Protein AF-A0A1Q7VNC3-F1 (afdb_monomer)

Nearest PDB structures (foldseek):
  1j9m-assembly1_A  TM=7.664E-01  e=4.867E-09  Streptomyces sp. K15
  1es2-assembly1_A  TM=7.537E-01  e=3.204E-09  Streptomyces sp. K15
  3it9-assembly3_C  TM=7.699E-01  e=2.099E-07  Escherichia coli
  3a3j-assembly1_A  TM=7.190E-01  e=2.431E-06  Haemophilus influenzae
  5fsr-assembly1_A  TM=7.271E-01  e=1.149E-05  Escherichia coli K-12

Foldseek 3Di:
DVLLLLLLLLCVQFPDDQPGQGDKAFDAQVLQVVCVVCVVVPAQAFHDDHRDIGGPLLLNLRCAASVHPSSSQSSCCVRQVHPVSSVVDDDDPQVSLVSSCVRNNQLNSFQDQWDQTPRRGIGGHQPPCRVHLQWRDDHWAADPVWHFKDWTWGFAAQPPPRDTDIDIDIDTREHADPDGHCNNVVVSVVSVVVNVVSD

Solvent-accessible surface area (backbone atoms only — not comparable to full-atom values): 10804 Å² total; per-residue (Å²): 101,67,63,58,54,50,54,37,52,44,46,68,80,54,72,51,56,74,87,45,50,57,62,75,45,70,38,46,58,70,58,27,52,45,50,68,71,41,63,80,71,79,58,51,67,60,60,60,46,60,69,38,77,40,32,44,48,46,43,49,42,46,22,56,27,54,49,8,51,58,42,47,53,52,50,33,26,72,70,54,73,31,59,77,63,49,69,77,62,85,76,60,70,67,62,45,54,55,57,34,55,67,37,65,33,54,38,49,54,42,52,42,66,60,50,78,35,91,74,50,38,75,41,46,36,70,53,85,50,58,79,41,89,44,18,49,32,52,42,58,25,56,45,92,89,53,23,3,21,30,38,37,35,25,52,37,64,22,85,76,74,77,44,73,42,82,44,74,51,78,41,71,61,20,63,65,58,78,64,22,30,46,18,61,62,52,49,53,51,50,53,53,49,52,39,60,71,48,94

Mean predicted aligned error: 5.22 Å

Secondary structure (DSSP, 8-state):
-HHHHHHHHHHHHS---TT---SEEEPPHHHHHHHHHHTTTT-------TT-EEEHHHHHHHHHSS--HHHHHHHHHHHHSSHHHHTT----HHHHHHHHHHSHHHHHHHT-SEEEETTTEEEE---TTTTSTTEEEEEEEEETTTEEEEEEEEEEE-TTT--EEEEEEEEEEE-SSTTTTTHHHHHHHHHHHHHHHT-

Radius of gyration: 16.96 Å; Cα contacts (8 Å, |Δi|>4): 390; 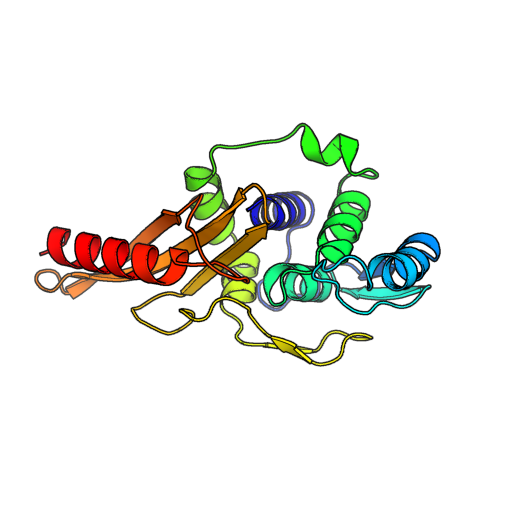chains: 1; bounding box: 32×39×50 Å

Structure (mmCIF, N/CA/C/O backbone):
data_AF-A0A1Q7VNC3-F1
#
_entry.id   AF-A0A1Q7VNC3-F1
#
loop_
_atom_site.group_PDB
_atom_site.id
_atom_site.type_symbol
_atom_site.label_atom_id
_atom_site.label_alt_id
_atom_site.label_comp_id
_atom_site.label_asym_id
_atom_site.label_entity_id
_atom_site.label_seq_id
_atom_site.pdbx_PDB_ins_code
_atom_site.Cartn_x
_atom_site.Cartn_y
_atom_site.Cartn_z
_atom_site.occupancy
_atom_site.B_iso_or_equiv
_atom_site.auth_seq_id
_atom_site.auth_comp_id
_atom_site.auth_asym_id
_atom_site.auth_atom_id
_atom_site.pdbx_PDB_model_num
ATOM 1 N N . MET A 1 1 ? -4.535 7.213 -3.687 1.00 75.12 1 MET A N 1
ATOM 2 C CA . MET A 1 1 ? -5.482 6.259 -3.068 1.00 75.12 1 MET A CA 1
ATOM 3 C C . MET A 1 1 ? -5.743 5.023 -3.920 1.00 75.12 1 MET A C 1
ATOM 5 O O . MET A 1 1 ? -5.965 3.972 -3.343 1.00 75.12 1 MET A O 1
ATOM 9 N N . ALA A 1 2 ? -5.586 5.089 -5.249 1.00 80.38 2 ALA A N 1
ATOM 10 C CA . ALA A 1 2 ? -5.740 3.944 -6.158 1.00 80.38 2 ALA A CA 1
ATOM 11 C C . ALA A 1 2 ? -5.056 2.629 -5.713 1.00 80.38 2 ALA A C 1
ATOM 13 O O . ALA A 1 2 ? -5.618 1.562 -5.900 1.00 80.38 2 ALA A O 1
ATOM 14 N N . LYS A 1 3 ? -3.888 2.677 -5.057 1.00 88.81 3 LYS A N 1
ATOM 15 C CA . LYS A 1 3 ? -3.192 1.468 -4.572 1.00 88.81 3 LYS A CA 1
ATOM 16 C C . LYS A 1 3 ? -3.939 0.693 -3.482 1.00 88.81 3 LYS A C 1
ATOM 18 O O . LYS A 1 3 ? -3.766 -0.514 -3.391 1.00 88.81 3 LYS A O 1
ATOM 23 N N . VAL A 1 4 ? -4.762 1.369 -2.677 1.00 89.12 4 VAL A N 1
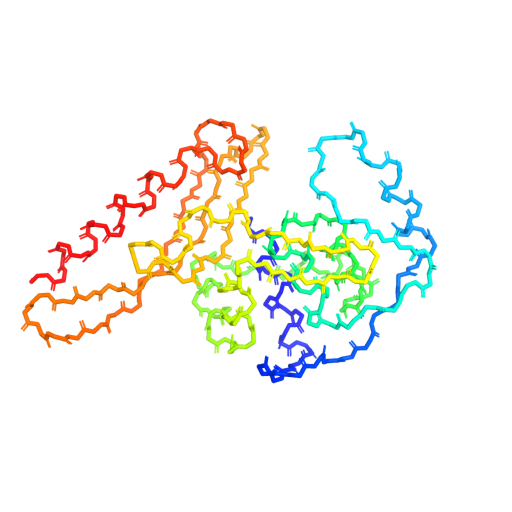ATOM 24 C CA . VAL A 1 4 ? -5.645 0.690 -1.713 1.00 89.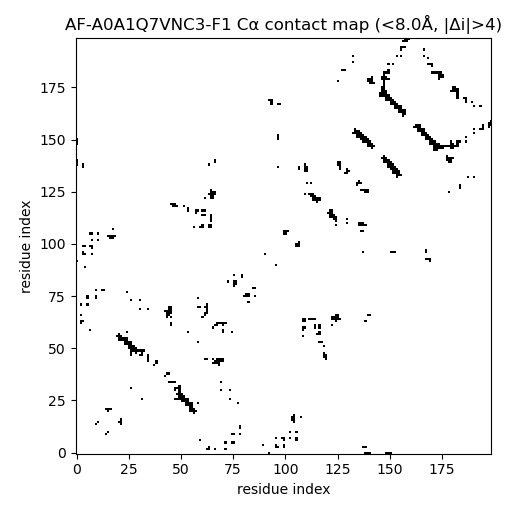12 4 VAL A CA 1
ATOM 25 C C . VAL A 1 4 ? -6.684 -0.125 -2.468 1.00 89.12 4 VAL A C 1
ATOM 27 O O . VAL A 1 4 ? -6.944 -1.262 -2.106 1.00 89.12 4 VAL A O 1
ATOM 30 N N . MET A 1 5 ? -7.213 0.424 -3.562 1.00 86.94 5 MET A N 1
ATOM 31 C CA . MET A 1 5 ? -8.149 -0.287 -4.421 1.00 86.94 5 MET A CA 1
ATOM 32 C C . MET A 1 5 ? -7.492 -1.489 -5.112 1.00 86.94 5 MET A C 1
ATOM 34 O O . MET A 1 5 ? -8.084 -2.561 -5.124 1.00 86.94 5 MET A O 1
ATOM 38 N N . VAL A 1 6 ? -6.265 -1.328 -5.629 1.00 88.75 6 VAL A N 1
ATOM 39 C CA . VAL A 1 6 ? -5.477 -2.439 -6.200 1.00 88.75 6 VAL A CA 1
ATOM 40 C C . VAL A 1 6 ? -5.315 -3.566 -5.193 1.00 88.75 6 VAL A C 1
ATOM 42 O O . VAL A 1 6 ? -5.680 -4.694 -5.491 1.00 88.75 6 VAL A O 1
ATOM 45 N N . ALA A 1 7 ? -4.837 -3.259 -3.989 1.00 91.75 7 ALA A N 1
ATOM 46 C CA . ALA A 1 7 ? -4.659 -4.268 -2.952 1.00 91.75 7 ALA A CA 1
ATOM 47 C C . ALA A 1 7 ? -5.980 -4.915 -2.516 1.00 91.75 7 ALA A C 1
ATOM 49 O O . ALA A 1 7 ? -6.020 -6.119 -2.304 1.00 91.75 7 ALA A O 1
ATOM 50 N N . TYR A 1 8 ? -7.047 -4.123 -2.381 1.00 90.50 8 TYR A N 1
ATOM 51 C CA . TYR A 1 8 ? -8.361 -4.629 -1.998 1.00 90.50 8 TYR A CA 1
ATOM 52 C C . TYR A 1 8 ? -8.888 -5.638 -3.016 1.00 90.50 8 TYR A C 1
ATOM 54 O O . TYR A 1 8 ? -9.256 -6.737 -2.629 1.00 90.50 8 TYR A O 1
ATOM 62 N N . GLN A 1 9 ? -8.878 -5.286 -4.303 1.00 87.75 9 GLN A N 1
ATOM 63 C CA . GLN A 1 9 ? -9.378 -6.167 -5.354 1.00 87.75 9 GLN A CA 1
ATOM 64 C C . GLN A 1 9 ? -8.522 -7.429 -5.491 1.00 87.75 9 GLN A C 1
ATOM 66 O O . GLN A 1 9 ? -9.081 -8.517 -5.519 1.00 87.75 9 GLN A O 1
ATOM 71 N N . VAL A 1 10 ? -7.191 -7.285 -5.478 1.00 90.06 10 VAL A N 1
ATOM 72 C CA . VAL A 1 10 ? -6.266 -8.429 -5.502 1.00 90.06 10 VAL A CA 1
ATOM 73 C C . VAL A 1 10 ? -6.580 -9.405 -4.371 1.00 90.06 10 VAL A C 1
ATOM 75 O O . VAL A 1 10 ? -6.697 -10.592 -4.616 1.00 90.06 10 VAL A O 1
ATOM 78 N N . LEU A 1 11 ? -6.789 -8.915 -3.148 1.00 92.75 11 LEU A N 1
ATOM 79 C CA . LEU A 1 11 ? -7.069 -9.777 -1.996 1.00 92.75 11 LEU A CA 1
ATOM 80 C C . LEU A 1 11 ? -8.505 -10.328 -1.957 1.00 92.75 11 LEU A C 1
ATOM 82 O O . LEU A 1 11 ? -8.777 -11.233 -1.169 1.00 92.75 11 LEU A O 1
ATOM 86 N N . LEU A 1 12 ? -9.425 -9.785 -2.761 1.00 88.38 12 LEU A N 1
ATOM 87 C CA . LEU A 1 12 ? -10.736 -10.399 -2.989 1.00 88.38 12 LEU A CA 1
ATOM 88 C C . LEU A 1 12 ? -10.640 -11.546 -3.997 1.00 88.38 12 LEU A C 1
ATOM 90 O O . LEU A 1 12 ? -11.215 -12.606 -3.764 1.00 88.38 12 LEU A O 1
ATOM 94 N N . ASP A 1 13 ? -9.923 -11.323 -5.096 1.00 87.81 13 ASP A N 1
ATOM 95 C CA . ASP A 1 13 ? -9.805 -12.278 -6.200 1.00 87.81 13 ASP A CA 1
ATOM 96 C C . ASP A 1 13 ? -8.791 -13.398 -5.853 1.00 87.81 13 ASP A C 1
ATOM 98 O O . ASP A 1 13 ? -8.946 -14.550 -6.266 1.00 87.81 13 ASP A O 1
ATOM 102 N N . HIS A 1 14 ? -7.800 -13.084 -5.011 1.00 91.94 14 HIS A N 1
ATOM 103 C CA . HIS A 1 14 ? -6.724 -13.959 -4.541 1.00 91.94 14 HIS A CA 1
ATOM 104 C C . HIS A 1 14 ? -6.554 -13.854 -3.009 1.00 91.94 14 HIS A C 1
ATOM 106 O O . HIS A 1 14 ? -5.638 -13.203 -2.510 1.00 91.94 14 HIS A O 1
ATOM 112 N N . PRO A 1 15 ? -7.445 -14.463 -2.207 1.00 93.25 15 PRO A N 1
ATOM 113 C CA . PRO A 1 15 ? -7.358 -14.361 -0.756 1.00 93.25 15 PRO A CA 1
ATOM 114 C C . PRO A 1 15 ? -6.138 -15.113 -0.212 1.00 93.25 15 PRO A C 1
ATOM 116 O O . PRO A 1 15 ? -5.927 -16.287 -0.516 1.00 93.25 15 PRO A O 1
ATOM 119 N N . ILE A 1 16 ? -5.377 -14.447 0.659 1.00 95.56 16 ILE A N 1
ATOM 120 C CA . ILE A 1 16 ? -4.245 -15.037 1.386 1.00 95.56 16 ILE A CA 1
ATOM 121 C C . ILE A 1 16 ? -4.366 -14.762 2.885 1.00 95.56 16 ILE A C 1
ATOM 123 O O . ILE A 1 16 ? -4.820 -13.691 3.300 1.00 95.56 16 ILE A O 1
ATOM 127 N N . GLY A 1 17 ? -3.939 -15.714 3.711 1.00 93.44 17 GLY A N 1
ATOM 128 C CA . GLY A 1 17 ? -3.869 -15.584 5.164 1.00 93.44 17 GLY A CA 1
ATOM 129 C C . GLY A 1 17 ? -2.775 -14.620 5.639 1.00 93.44 17 GLY A C 1
ATOM 130 O O . GLY A 1 17 ? -1.825 -14.306 4.925 1.00 93.44 17 GLY A O 1
ATOM 131 N N . VAL A 1 18 ? -2.872 -14.167 6.896 1.00 90.56 18 VAL A N 1
ATOM 132 C CA . VAL A 1 18 ? -1.999 -13.114 7.462 1.00 90.56 18 VAL A CA 1
ATOM 133 C C . VAL A 1 18 ? -0.509 -13.443 7.340 1.00 90.56 18 VAL A C 1
ATOM 135 O O . VAL A 1 18 ? 0.289 -12.541 7.093 1.00 90.56 18 VAL A O 1
ATOM 138 N N . ASN A 1 19 ? -0.134 -14.712 7.492 1.00 90.19 19 ASN A N 1
ATOM 139 C CA . ASN A 1 19 ? 1.257 -15.172 7.427 1.00 90.19 19 ASN A CA 1
ATOM 140 C C . ASN A 1 19 ? 1.571 -15.940 6.137 1.00 90.19 19 ASN A C 1
ATOM 142 O O . ASN A 1 19 ? 2.665 -16.482 5.991 1.00 90.19 19 ASN A O 1
ATOM 146 N N . GLU A 1 20 ? 0.623 -16.003 5.205 1.00 95.31 20 GLU A N 1
ATOM 147 C CA . GLU A 1 20 ? 0.813 -16.706 3.947 1.00 95.31 20 GLU A CA 1
ATOM 148 C C . GLU A 1 20 ? 1.545 -15.813 2.951 1.00 95.31 20 GLU A C 1
ATOM 150 O O . GLU A 1 20 ? 1.352 -14.597 2.894 1.00 95.31 20 GLU A O 1
ATOM 155 N N . SER A 1 21 ? 2.415 -16.429 2.153 1.00 94.81 21 SER A N 1
ATOM 156 C CA . SER A 1 21 ? 3.103 -15.714 1.076 1.00 94.81 21 SER A CA 1
ATOM 157 C C . SER A 1 21 ? 2.184 -15.453 -0.118 1.00 94.81 21 SER A C 1
ATOM 159 O O . SER A 1 21 ? 2.385 -14.466 -0.826 1.00 94.81 21 SER A O 1
ATOM 161 N N . GLY A 1 22 ? 1.195 -16.325 -0.325 1.00 95.44 22 GLY A N 1
ATOM 162 C CA . GLY A 1 22 ? 0.349 -16.322 -1.510 1.00 95.44 22 GLY A CA 1
ATOM 163 C C . GLY A 1 22 ? 1.034 -16.888 -2.758 1.00 95.44 22 GLY A C 1
ATOM 164 O O . GLY A 1 22 ? 2.184 -17.344 -2.698 1.00 95.44 22 GLY A O 1
ATOM 165 N N . PRO A 1 23 ? 0.335 -16.850 -3.904 1.00 95.56 23 PRO A N 1
ATOM 166 C CA . PRO A 1 23 ? 0.874 -17.208 -5.205 1.00 95.56 23 PRO A CA 1
ATOM 167 C C . PRO A 1 23 ? 2.133 -16.415 -5.561 1.00 95.56 23 PRO A C 1
ATOM 169 O O . PRO A 1 23 ? 2.396 -15.321 -5.060 1.00 95.56 23 PRO A O 1
ATOM 172 N N . THR A 1 24 ? 2.924 -16.973 -6.475 1.00 96.06 24 THR A N 1
ATOM 173 C CA . THR A 1 24 ? 4.098 -16.283 -7.012 1.00 96.06 24 THR A CA 1
ATOM 174 C C . THR A 1 24 ? 3.749 -15.525 -8.284 1.00 96.06 24 THR A C 1
ATOM 176 O O . THR A 1 24 ? 3.215 -16.093 -9.234 1.00 96.06 24 THR A O 1
ATOM 179 N N . ILE A 1 25 ? 4.145 -14.263 -8.322 1.00 96.44 25 ILE A N 1
ATOM 180 C CA . ILE A 1 25 ? 4.040 -13.361 -9.458 1.00 96.44 25 ILE A CA 1
ATOM 181 C C . ILE A 1 25 ? 5.400 -13.321 -10.156 1.00 96.44 25 ILE A C 1
ATOM 183 O O . ILE A 1 25 ? 6.439 -13.142 -9.519 1.00 96.44 25 ILE A O 1
ATOM 187 N N . THR A 1 26 ? 5.403 -13.489 -11.477 1.00 96.81 26 THR A N 1
ATOM 188 C CA . THR A 1 26 ? 6.606 -13.328 -12.303 1.00 96.81 26 THR A CA 1
ATOM 189 C C . THR A 1 26 ? 6.630 -11.941 -12.931 1.00 96.81 26 THR A C 1
ATOM 191 O O . THR A 1 26 ? 5.687 -11.556 -13.629 1.00 96.81 26 THR A O 1
ATOM 194 N N . VAL A 1 27 ? 7.720 -11.208 -12.695 1.00 96.19 27 VAL A N 1
ATOM 195 C CA . VAL A 1 27 ? 7.993 -9.915 -13.329 1.00 96.19 27 VAL A CA 1
ATOM 196 C C . VAL A 1 27 ? 8.393 -10.147 -14.781 1.00 96.19 27 VAL A C 1
ATOM 198 O O . VAL A 1 27 ? 9.333 -10.884 -15.085 1.00 96.19 27 VAL A O 1
ATOM 201 N N . LEU A 1 28 ? 7.676 -9.505 -15.696 1.00 95.38 28 LEU A N 1
ATOM 202 C CA . LEU A 1 28 ? 7.908 -9.648 -17.127 1.00 95.38 28 LEU A CA 1
ATOM 203 C C . LEU A 1 28 ? 9.064 -8.750 -17.597 1.00 95.38 28 LEU A C 1
ATOM 205 O O . LEU A 1 28 ? 9.265 -7.669 -17.036 1.00 95.38 28 LEU A O 1
ATOM 209 N N . PRO A 1 29 ? 9.766 -9.108 -18.691 1.00 94.94 29 PRO A N 1
ATOM 210 C CA . PRO A 1 29 ? 10.861 -8.296 -19.228 1.00 94.94 29 PRO A CA 1
ATOM 211 C C . PRO A 1 29 ? 10.478 -6.830 -19.467 1.00 94.94 29 PRO A C 1
ATOM 213 O O . PRO A 1 29 ? 11.218 -5.919 -19.104 1.00 94.94 29 PRO A O 1
ATOM 216 N N . ARG A 1 30 ? 9.269 -6.588 -19.996 1.00 92.81 30 ARG A N 1
ATOM 217 C CA . ARG A 1 30 ? 8.740 -5.232 -20.224 1.00 92.81 30 ARG A CA 1
ATOM 218 C C . ARG A 1 30 ? 8.542 -4.426 -18.936 1.00 92.81 30 ARG A C 1
ATOM 220 O O . ARG A 1 30 ? 8.658 -3.208 -18.957 1.00 92.81 30 ARG A O 1
ATOM 227 N N . GLU A 1 31 ? 8.237 -5.088 -17.822 1.00 93.62 31 GLU A N 1
ATOM 228 C CA . GLU A 1 31 ? 8.004 -4.443 -16.524 1.00 93.62 31 GLU A CA 1
ATOM 229 C C . GLU A 1 31 ? 9.335 -4.054 -15.873 1.00 93.62 31 GLU A C 1
ATOM 231 O O . GLU A 1 31 ? 9.463 -2.952 -15.340 1.00 93.62 31 GLU A O 1
ATOM 236 N N . ALA A 1 32 ? 10.346 -4.917 -16.002 1.00 93.50 32 ALA A N 1
ATOM 237 C CA . ALA A 1 32 ? 11.712 -4.619 -15.586 1.00 93.50 32 ALA A CA 1
ATOM 238 C C . ALA A 1 32 ? 12.349 -3.508 -16.438 1.00 93.50 32 ALA A C 1
ATOM 240 O O . ALA A 1 32 ? 12.950 -2.584 -15.896 1.00 93.50 32 ALA A O 1
ATOM 241 N N . ALA A 1 33 ? 12.162 -3.530 -17.761 1.00 91.62 33 ALA A N 1
ATOM 242 C CA . ALA A 1 33 ? 12.644 -2.464 -18.641 1.00 91.62 33 ALA A CA 1
ATOM 243 C C . ALA A 1 33 ? 11.988 -1.108 -18.317 1.00 91.62 33 ALA A C 1
ATOM 245 O O . ALA A 1 33 ? 12.670 -0.084 -18.252 1.00 91.62 33 ALA A O 1
ATOM 246 N N . ALA A 1 34 ? 10.677 -1.107 -18.043 1.00 90.38 34 ALA A N 1
ATOM 247 C CA . ALA A 1 34 ? 9.937 0.098 -17.677 1.00 90.38 34 ALA A CA 1
ATOM 248 C C . ALA A 1 34 ? 10.465 0.751 -16.389 1.00 90.38 34 ALA A C 1
ATOM 250 O O . ALA A 1 34 ? 10.521 1.975 -16.317 1.00 90.38 34 ALA A O 1
ATOM 251 N N . TYR A 1 35 ? 10.912 -0.032 -15.398 1.00 90.38 35 TYR A N 1
ATOM 252 C CA . TYR A 1 35 ? 11.537 0.515 -14.188 1.00 90.38 35 TYR A CA 1
ATOM 253 C C . TYR A 1 35 ? 12.726 1.432 -14.520 1.00 90.38 35 TYR A C 1
ATOM 255 O O . TYR A 1 35 ? 12.795 2.559 -14.026 1.00 90.38 35 TYR A O 1
ATOM 263 N N . TYR A 1 36 ? 13.634 0.985 -15.391 1.00 83.69 36 TYR A N 1
ATOM 264 C CA . TYR A 1 36 ? 14.806 1.776 -15.773 1.00 83.69 36 TYR A CA 1
ATOM 265 C C . TYR A 1 36 ? 14.442 3.007 -16.604 1.00 83.69 36 TYR A C 1
ATOM 267 O O . TYR A 1 36 ? 15.033 4.065 -16.398 1.00 83.69 36 TYR A O 1
ATOM 275 N N . ALA A 1 37 ? 13.456 2.890 -17.495 1.00 84.25 37 ALA A N 1
ATOM 276 C CA . ALA A 1 37 ? 12.977 4.015 -18.294 1.00 84.25 37 ALA A CA 1
ATOM 277 C C . ALA A 1 37 ? 12.294 5.091 -17.429 1.00 84.25 37 ALA A C 1
ATOM 279 O O . ALA A 1 37 ? 12.463 6.287 -17.651 1.00 84.25 37 ALA A O 1
ATOM 280 N N . GLU A 1 38 ? 11.542 4.675 -16.409 1.00 86.69 38 GLU A N 1
ATOM 281 C CA . GLU A 1 38 ? 10.721 5.571 -15.597 1.00 86.69 38 GLU A CA 1
ATOM 282 C C . GLU A 1 38 ? 11.456 6.151 -14.381 1.00 86.69 38 GLU A C 1
ATOM 284 O O . GLU A 1 38 ? 10.979 7.133 -13.813 1.00 86.69 38 GLU A O 1
ATOM 289 N N . ARG A 1 39 ? 12.608 5.611 -13.957 1.00 81.56 39 ARG A N 1
ATOM 290 C CA . ARG A 1 39 ? 13.284 6.053 -12.713 1.00 81.56 39 ARG A CA 1
ATOM 291 C C . ARG A 1 39 ? 13.662 7.536 -12.688 1.00 81.56 39 ARG A C 1
ATOM 293 O O . ARG A 1 39 ? 13.825 8.108 -11.616 1.00 81.56 39 ARG A O 1
ATOM 300 N N . HIS A 1 40 ? 13.775 8.162 -13.856 1.00 77.44 40 HIS A N 1
ATOM 301 C CA . HIS A 1 40 ? 14.089 9.584 -14.000 1.00 77.44 40 HIS A CA 1
ATOM 302 C C . HIS A 1 40 ? 12.843 10.491 -13.982 1.00 77.44 40 HIS A C 1
ATOM 304 O O . HIS A 1 40 ? 12.972 11.708 -13.933 1.00 77.44 40 HIS A O 1
ATOM 310 N N . SER A 1 41 ? 11.633 9.919 -13.973 1.00 74.50 41 SER A N 1
ATOM 311 C CA . SER A 1 41 ? 10.359 10.651 -14.090 1.00 74.50 41 SER A CA 1
ATOM 312 C C . SER A 1 41 ? 9.799 11.195 -12.764 1.00 74.50 41 SER A C 1
ATOM 314 O O . SER A 1 41 ? 8.659 11.656 -12.715 1.00 74.50 41 SER A O 1
ATOM 316 N N . GLY A 1 42 ? 10.556 11.110 -11.663 1.00 71.12 42 GLY A N 1
ATOM 317 C CA . GLY A 1 42 ? 10.105 11.546 -10.333 1.00 71.12 42 GLY A CA 1
ATOM 318 C C . GLY A 1 42 ? 9.014 10.664 -9.707 1.00 71.12 42 GLY A C 1
ATOM 319 O O . GLY A 1 42 ? 8.460 11.006 -8.661 1.00 71.12 42 GLY A O 1
ATOM 320 N N . GLN A 1 43 ? 8.692 9.524 -10.324 1.00 78.62 43 GLN A N 1
ATOM 321 C CA . GLN A 1 43 ? 7.763 8.544 -9.773 1.00 78.62 43 GLN A CA 1
ATOM 322 C C . GLN A 1 43 ? 8.398 7.709 -8.661 1.00 78.62 43 GLN A C 1
ATOM 324 O O . GLN A 1 43 ? 9.588 7.405 -8.679 1.00 78.62 43 GLN A O 1
ATOM 329 N N . THR A 1 44 ? 7.574 7.256 -7.713 1.00 85.81 44 THR A N 1
ATOM 330 C CA . THR A 1 44 ? 8.016 6.270 -6.727 1.00 85.81 44 THR A CA 1
ATOM 331 C C . THR A 1 44 ? 7.943 4.870 -7.323 1.00 85.81 44 THR A C 1
ATOM 333 O O . THR A 1 44 ? 6.854 4.369 -7.614 1.00 85.81 44 THR A O 1
ATOM 336 N N . LEU A 1 45 ? 9.100 4.240 -7.506 1.00 90.62 45 LEU A N 1
ATOM 337 C CA . LEU A 1 45 ? 9.255 2.919 -8.111 1.00 90.62 45 LEU A CA 1
ATOM 338 C C . LEU A 1 45 ? 10.025 1.991 -7.170 1.00 90.62 45 LEU A C 1
ATOM 340 O O . LEU A 1 45 ? 10.868 2.441 -6.398 1.00 90.62 45 LEU A O 1
ATOM 344 N N . VAL A 1 46 ? 9.755 0.693 -7.269 1.00 93.69 46 VAL A N 1
ATOM 345 C CA . VAL A 1 46 ? 10.487 -0.365 -6.560 1.00 93.69 46 VAL A CA 1
ATOM 346 C C . VAL A 1 46 ? 11.357 -1.113 -7.562 1.00 93.69 46 VAL A C 1
ATOM 348 O O . VAL A 1 46 ? 10.864 -1.468 -8.630 1.00 93.69 46 VAL A O 1
ATOM 351 N N . ALA A 1 47 ? 12.637 -1.333 -7.254 1.00 93.56 47 ALA A N 1
ATOM 352 C CA . ALA A 1 47 ? 13.529 -2.061 -8.155 1.00 93.56 47 ALA A CA 1
ATOM 353 C C . ALA A 1 47 ? 13.033 -3.496 -8.371 1.00 93.56 47 ALA A C 1
ATOM 355 O O . ALA A 1 47 ? 12.678 -4.179 -7.413 1.00 93.56 47 ALA A O 1
ATOM 356 N N . VAL A 1 48 ? 13.004 -3.925 -9.631 1.00 94.75 48 VAL A N 1
ATOM 357 C CA . VAL A 1 48 ? 12.582 -5.267 -10.041 1.00 94.75 48 VAL A CA 1
ATOM 358 C C . VAL A 1 48 ? 13.463 -5.773 -11.179 1.00 94.75 48 VAL A C 1
ATOM 360 O O . VAL A 1 48 ? 14.011 -4.967 -11.936 1.00 94.75 48 VAL A O 1
ATOM 363 N N . ALA A 1 49 ? 13.580 -7.091 -11.325 1.00 94.75 49 ALA A N 1
ATOM 364 C CA . ALA A 1 49 ? 14.349 -7.724 -12.399 1.00 94.75 49 ALA A CA 1
ATOM 365 C C . ALA A 1 49 ? 13.468 -8.583 -13.317 1.00 94.75 49 ALA A C 1
ATOM 367 O O . ALA A 1 49 ? 12.437 -9.116 -12.914 1.00 94.75 49 ALA A O 1
ATOM 368 N N . SER A 1 50 ? 13.877 -8.741 -14.578 1.00 96.00 50 SER A N 1
ATOM 369 C CA . SER A 1 50 ? 13.176 -9.625 -15.517 1.00 96.00 50 SER A CA 1
ATOM 370 C C . SER A 1 50 ? 13.233 -11.072 -15.027 1.00 96.00 50 SER A C 1
ATOM 372 O O . SER A 1 50 ? 14.310 -11.565 -14.703 1.00 96.00 50 SER A O 1
ATOM 374 N N . GLY A 1 51 ? 12.089 -11.757 -14.993 1.00 95.19 51 GLY A N 1
ATOM 375 C CA . GLY A 1 51 ? 11.992 -13.125 -14.480 1.00 95.19 51 GLY A CA 1
ATOM 376 C C . GLY A 1 51 ? 12.013 -13.222 -12.952 1.00 95.19 51 GLY A C 1
ATOM 377 O O . GLY A 1 51 ? 11.924 -14.330 -12.422 1.00 95.19 51 GLY A O 1
ATOM 378 N N . GLU A 1 52 ? 12.087 -12.094 -12.234 1.00 95.75 52 GLU A N 1
ATOM 379 C CA . GLU A 1 52 ? 11.975 -12.079 -10.777 1.00 95.75 52 GLU A CA 1
ATOM 380 C C . GLU A 1 52 ? 10.664 -12.737 -10.342 1.00 95.75 52 GLU A C 1
ATOM 382 O O . GLU A 1 52 ? 9.586 -12.467 -10.881 1.00 95.75 52 GLU A O 1
ATOM 387 N N . ARG A 1 53 ? 10.776 -13.611 -9.343 1.00 96.75 53 ARG A N 1
ATOM 388 C CA . ARG A 1 53 ? 9.658 -14.283 -8.693 1.00 96.75 53 ARG A CA 1
ATOM 389 C C . ARG A 1 53 ? 9.395 -13.599 -7.360 1.00 96.75 53 ARG A C 1
ATOM 391 O O . ARG A 1 53 ? 10.200 -13.711 -6.439 1.00 96.75 53 ARG A O 1
ATOM 398 N N . ILE A 1 54 ? 8.269 -12.904 -7.261 1.00 96.44 54 ILE A N 1
ATOM 399 C CA . ILE A 1 54 ? 7.838 -12.198 -6.055 1.00 96.44 54 ILE A CA 1
ATOM 400 C C . ILE A 1 54 ? 6.532 -12.815 -5.557 1.00 96.44 54 ILE A C 1
ATOM 402 O O . ILE A 1 54 ? 5.630 -13.063 -6.349 1.00 96.44 54 ILE A O 1
ATOM 406 N N . SER A 1 55 ? 6.417 -13.117 -4.265 1.00 97.62 55 SER A N 1
ATOM 407 C CA . SER A 1 55 ? 5.138 -13.597 -3.729 1.00 97.62 55 SER A CA 1
ATOM 408 C C . SER A 1 55 ? 4.102 -12.474 -3.696 1.00 97.62 55 SER A C 1
ATOM 410 O O . SER A 1 55 ? 4.465 -11.297 -3.614 1.00 97.62 55 SER A O 1
ATOM 412 N N . GLU A 1 56 ? 2.817 -12.820 -3.736 1.00 96.88 56 GLU A N 1
ATOM 413 C CA . GLU A 1 56 ? 1.717 -11.854 -3.668 1.00 96.88 56 GLU A CA 1
ATOM 414 C C . GLU A 1 56 ? 1.863 -10.917 -2.463 1.00 96.88 56 GLU A C 1
ATOM 416 O O . GLU A 1 56 ? 1.845 -9.694 -2.617 1.00 96.88 56 GLU A O 1
ATOM 421 N N . ARG A 1 57 ? 2.145 -11.468 -1.275 1.00 97.19 57 ARG A N 1
ATOM 422 C CA . ARG A 1 57 ? 2.411 -10.671 -0.071 1.00 97.19 57 ARG A CA 1
ATOM 423 C C . ARG A 1 57 ? 3.552 -9.672 -0.275 1.00 97.19 57 ARG A C 1
ATOM 425 O O . ARG A 1 57 ? 3.426 -8.507 0.096 1.00 97.19 57 ARG A O 1
ATOM 432 N N . LYS A 1 58 ? 4.661 -10.096 -0.887 1.00 97.62 58 LYS A N 1
ATOM 433 C CA . LYS A 1 58 ? 5.829 -9.232 -1.129 1.00 97.62 58 LYS A CA 1
ATOM 434 C C . LYS A 1 58 ? 5.533 -8.155 -2.169 1.00 97.62 58 LYS A C 1
ATOM 436 O O . LYS A 1 58 ? 6.031 -7.038 -2.045 1.00 97.62 58 LYS A O 1
ATOM 441 N N . ALA A 1 59 ? 4.697 -8.457 -3.158 1.00 96.69 59 ALA A N 1
ATOM 442 C CA . ALA A 1 59 ? 4.210 -7.481 -4.122 1.00 96.69 59 ALA A CA 1
ATOM 443 C C . ALA A 1 59 ? 3.278 -6.449 -3.461 1.00 96.69 59 ALA A C 1
ATOM 445 O O . ALA A 1 59 ? 3.414 -5.248 -3.701 1.00 96.69 59 ALA A O 1
ATOM 446 N N . LEU A 1 60 ? 2.386 -6.879 -2.562 1.00 96.81 60 LEU A N 1
ATOM 447 C CA . LEU A 1 60 ? 1.555 -5.976 -1.760 1.00 96.81 60 LEU A CA 1
ATOM 448 C C . LEU A 1 60 ? 2.414 -5.068 -0.870 1.00 96.81 60 LEU A C 1
ATOM 450 O O . LEU A 1 60 ? 2.199 -3.856 -0.857 1.00 96.81 60 LEU A O 1
ATOM 454 N N . GLU A 1 61 ? 3.429 -5.612 -0.196 1.00 97.75 61 GLU A N 1
ATOM 455 C CA . GLU A 1 61 ? 4.383 -4.842 0.614 1.00 97.75 61 GLU A CA 1
ATOM 456 C C . GLU A 1 61 ? 5.152 -3.817 -0.240 1.00 97.75 61 GLU A C 1
ATOM 458 O O . GLU A 1 61 ? 5.173 -2.627 0.081 1.00 97.75 61 GLU A O 1
ATOM 463 N N . ALA A 1 62 ? 5.704 -4.246 -1.380 1.00 96.12 62 ALA A N 1
ATOM 464 C CA . ALA A 1 62 ? 6.389 -3.387 -2.347 1.00 96.12 62 ALA A CA 1
ATOM 465 C C . ALA A 1 62 ? 5.478 -2.279 -2.914 1.00 96.12 62 ALA A C 1
ATOM 467 O O . ALA A 1 62 ? 5.935 -1.179 -3.230 1.00 96.12 62 ALA A O 1
ATOM 468 N N . MET A 1 63 ? 4.171 -2.515 -3.022 1.00 97.06 63 MET A N 1
ATOM 469 C CA . MET A 1 63 ? 3.221 -1.491 -3.450 1.00 97.06 63 MET A CA 1
ATOM 470 C C . MET A 1 63 ? 2.830 -0.538 -2.312 1.00 97.06 63 MET A C 1
ATOM 472 O O . MET A 1 63 ? 2.737 0.675 -2.526 1.00 97.06 63 MET A O 1
ATOM 476 N N . LEU A 1 64 ? 2.535 -1.064 -1.123 1.00 96.50 64 LEU A N 1
ATOM 477 C CA . LEU A 1 64 ? 1.847 -0.327 -0.063 1.00 96.50 64 LEU A CA 1
ATOM 478 C C . LEU A 1 64 ? 2.805 0.430 0.860 1.00 96.50 64 LEU A C 1
ATOM 480 O O . LEU A 1 64 ? 2.478 1.558 1.235 1.00 96.50 64 LEU A O 1
ATOM 484 N N . LEU A 1 65 ? 3.987 -0.117 1.158 1.00 95.31 65 LEU A N 1
ATOM 485 C CA . LEU A 1 65 ? 4.956 0.522 2.053 1.00 95.31 65 LEU A CA 1
ATOM 486 C C . LEU A 1 65 ? 5.659 1.697 1.350 1.00 95.31 65 LEU A C 1
ATOM 488 O O . LEU A 1 65 ? 5.368 2.850 1.698 1.00 95.31 65 LEU A O 1
ATOM 492 N N . PRO A 1 66 ? 6.494 1.467 0.313 1.00 93.44 66 PRO A N 1
ATOM 493 C CA . PRO A 1 66 ? 7.194 2.548 -0.365 1.00 93.44 66 PRO A CA 1
ATOM 494 C C . PRO A 1 66 ? 6.311 3.250 -1.399 1.00 93.44 66 PRO A C 1
ATOM 496 O O . PRO A 1 66 ? 6.759 4.172 -2.057 1.00 93.44 66 PRO A O 1
ATOM 499 N N . SER A 1 67 ? 5.046 2.852 -1.585 1.00 92.38 67 SER A N 1
ATOM 500 C CA . SER A 1 67 ? 4.155 3.448 -2.589 1.00 92.38 67 SER A CA 1
ATOM 501 C C . SER A 1 67 ? 4.543 3.180 -4.056 1.00 92.38 67 SER A C 1
ATOM 503 O O . SER A 1 67 ? 4.247 4.017 -4.916 1.00 92.38 67 SER A O 1
ATOM 505 N N . GLY A 1 68 ? 5.138 2.021 -4.367 1.00 92.50 68 GLY A N 1
ATOM 506 C CA . GLY A 1 68 ? 5.634 1.670 -5.706 1.00 92.50 68 GLY A CA 1
ATOM 507 C C . GLY A 1 68 ? 4.563 1.675 -6.807 1.00 92.50 68 GLY A C 1
ATOM 508 O O . GLY A 1 68 ? 3.632 0.868 -6.793 1.00 92.50 68 GLY A O 1
ATOM 509 N N . ASN A 1 69 ? 4.676 2.585 -7.780 1.00 91.44 69 ASN A N 1
ATOM 510 C CA . ASN A 1 69 ? 3.765 2.696 -8.929 1.00 91.44 69 ASN A CA 1
ATOM 511 C C . ASN A 1 69 ? 3.867 1.494 -9.868 1.00 91.44 69 ASN A C 1
ATOM 513 O O . ASN A 1 69 ? 2.842 0.967 -10.298 1.00 91.44 69 ASN A O 1
ATOM 517 N N . ASN A 1 70 ? 5.087 1.058 -10.179 1.00 93.38 70 ASN A N 1
ATOM 518 C CA . ASN A 1 70 ? 5.313 -0.109 -11.025 1.00 93.38 70 ASN A CA 1
ATOM 519 C C . ASN A 1 70 ? 4.699 -1.371 -10.416 1.00 93.38 70 ASN A C 1
ATOM 521 O O . ASN A 1 70 ? 4.049 -2.123 -11.134 1.00 93.38 70 ASN A O 1
ATOM 525 N N . MET A 1 71 ? 4.794 -1.554 -9.097 1.00 95.62 71 MET A N 1
ATOM 526 C CA . MET A 1 71 ? 4.198 -2.721 -8.448 1.00 95.62 71 MET A CA 1
ATOM 527 C C . MET A 1 71 ? 2.667 -2.726 -8.518 1.00 95.62 71 MET A C 1
ATOM 529 O O . MET A 1 71 ? 2.066 -3.771 -8.735 1.00 95.62 71 MET A O 1
ATOM 533 N N . ALA A 1 72 ? 2.025 -1.556 -8.447 1.00 91.38 72 ALA A N 1
ATOM 534 C CA . ALA A 1 72 ? 0.582 -1.458 -8.669 1.00 91.38 72 ALA A CA 1
ATOM 535 C C . ALA A 1 72 ? 0.175 -1.893 -10.088 1.00 91.38 72 ALA A C 1
ATOM 537 O O . ALA A 1 72 ? -0.859 -2.532 -10.261 1.00 91.38 72 ALA A O 1
ATOM 538 N N . ARG A 1 73 ? 0.997 -1.578 -11.099 1.00 91.38 73 ARG A N 1
ATOM 539 C CA . ARG A 1 73 ? 0.769 -2.015 -12.485 1.00 91.38 73 ARG A CA 1
ATOM 540 C C . ARG A 1 73 ? 0.986 -3.520 -12.651 1.00 91.38 73 ARG A C 1
ATOM 542 O O . ARG A 1 73 ? 0.176 -4.163 -13.312 1.00 91.38 73 ARG A O 1
ATOM 549 N N . ILE A 1 74 ? 2.037 -4.067 -12.033 1.00 93.19 74 ILE A N 1
ATOM 550 C CA . ILE A 1 74 ? 2.342 -5.506 -12.040 1.00 93.19 74 ILE A CA 1
ATOM 551 C C . ILE A 1 74 ? 1.188 -6.293 -11.403 1.00 93.19 74 ILE A C 1
ATOM 553 O O . ILE A 1 74 ? 0.677 -7.220 -12.027 1.00 93.19 74 ILE A O 1
ATOM 557 N N . LEU A 1 75 ? 0.727 -5.881 -10.216 1.00 92.31 75 LEU A N 1
ATOM 558 C CA . LEU A 1 75 ? -0.398 -6.506 -9.514 1.00 92.31 75 LEU A CA 1
ATOM 559 C C . LEU A 1 75 ? -1.699 -6.429 -10.319 1.00 92.31 75 LEU A C 1
ATOM 561 O O . LEU A 1 75 ? -2.332 -7.452 -10.538 1.00 92.31 75 LEU A O 1
ATOM 565 N N . ALA A 1 76 ? -2.065 -5.248 -10.830 1.00 88.25 76 ALA A N 1
ATOM 566 C CA . ALA A 1 76 ? -3.294 -5.087 -11.610 1.00 88.25 76 ALA A CA 1
ATOM 567 C C . ALA A 1 76 ? -3.300 -5.927 -12.901 1.00 88.25 76 ALA A C 1
ATOM 569 O O . ALA A 1 76 ? -4.344 -6.432 -13.308 1.00 88.25 76 ALA A O 1
ATOM 570 N N . ARG A 1 77 ? -2.141 -6.089 -13.559 1.00 92.38 77 ARG A N 1
ATOM 571 C CA . ARG A 1 77 ? -2.002 -6.995 -14.708 1.00 92.38 77 ARG A CA 1
ATOM 572 C C . ARG A 1 77 ? -2.107 -8.455 -14.279 1.00 92.38 77 ARG A C 1
ATOM 574 O O . ARG A 1 77 ? -2.732 -9.232 -14.990 1.00 92.38 77 ARG A O 1
ATOM 581 N N . TRP A 1 78 ? -1.420 -8.838 -13.207 1.00 92.44 78 TRP A N 1
ATOM 582 C CA . TRP A 1 78 ? -1.416 -10.218 -12.730 1.00 92.44 78 TRP A CA 1
ATOM 583 C C . TRP A 1 78 ? -2.829 -10.689 -12.354 1.00 92.44 78 TRP A C 1
ATOM 585 O O . TRP A 1 78 ? -3.216 -11.765 -12.787 1.00 92.44 78 TRP A O 1
ATOM 595 N N . ASP A 1 79 ? -3.592 -9.833 -11.675 1.00 89.50 79 ASP A N 1
ATOM 596 C CA . ASP A 1 79 ? -4.987 -10.048 -11.268 1.00 89.50 79 ASP A CA 1
ATOM 597 C C . ASP A 1 79 ? -5.967 -10.067 -12.457 1.00 89.50 79 ASP A C 1
ATOM 599 O O . ASP A 1 79 ? -6.646 -11.052 -12.725 1.00 89.50 79 ASP A O 1
ATOM 603 N N . ALA A 1 80 ? -6.020 -8.975 -13.229 1.00 83.00 80 ALA A N 1
ATOM 604 C CA . ALA A 1 80 ? -7.103 -8.732 -14.188 1.00 83.00 80 ALA A CA 1
ATOM 605 C C . ALA A 1 80 ? -6.702 -8.921 -15.662 1.00 83.00 80 ALA A C 1
ATOM 607 O O . ALA A 1 80 ? -7.443 -8.528 -16.571 1.00 83.00 80 ALA A O 1
ATOM 608 N N . GLY A 1 81 ? -5.485 -9.401 -15.930 1.00 79.88 81 GLY A N 1
ATOM 609 C CA . GLY A 1 81 ? -4.889 -9.520 -17.267 1.00 79.88 81 GLY A CA 1
ATOM 610 C C . GLY A 1 81 ? -4.479 -8.185 -17.916 1.00 79.88 81 GLY A C 1
ATOM 611 O O . GLY A 1 81 ? -3.523 -8.146 -18.693 1.00 79.88 81 GLY A O 1
ATOM 612 N N . SER A 1 82 ? -5.145 -7.067 -17.588 1.00 73.56 82 SER A N 1
ATOM 613 C CA . SER A 1 82 ? -4.814 -5.714 -18.066 1.00 73.56 82 SER A CA 1
ATOM 614 C C . SER A 1 82 ? -5.223 -4.605 -17.087 1.00 73.56 82 SER A C 1
ATOM 616 O O . SER A 1 82 ? -6.222 -4.709 -16.376 1.00 73.56 82 SER A O 1
ATOM 618 N N . ILE A 1 83 ? -4.501 -3.477 -17.122 1.00 71.19 83 ILE A N 1
ATOM 619 C CA . ILE A 1 83 ? -4.809 -2.287 -16.305 1.00 71.19 83 ILE A CA 1
ATOM 620 C C . ILE A 1 83 ? -6.193 -1.716 -16.662 1.00 71.19 83 ILE A C 1
ATOM 622 O O . ILE A 1 83 ? -6.952 -1.328 -15.779 1.00 71.19 83 ILE A O 1
ATOM 626 N N . SER A 1 84 ? -6.560 -1.699 -17.945 1.00 65.75 84 SER A N 1
ATOM 627 C CA . SER A 1 84 ? -7.852 -1.166 -18.399 1.00 65.75 84 SER A CA 1
ATOM 628 C C . SER A 1 84 ? -9.046 -1.986 -17.901 1.00 65.75 84 SER A C 1
ATOM 630 O O . SER A 1 84 ? -10.119 -1.427 -17.689 1.00 65.75 84 SER A O 1
ATOM 632 N N . SER A 1 85 ? -8.872 -3.296 -17.687 1.00 64.12 85 SER A N 1
ATOM 633 C CA . SER A 1 85 ? -9.892 -4.139 -17.049 1.00 64.12 85 SER A CA 1
ATOM 634 C C . SER A 1 85 ? -10.059 -3.803 -15.566 1.00 64.12 85 SER A C 1
ATOM 636 O O . SER A 1 85 ? -11.177 -3.736 -15.055 1.00 64.12 85 SER A O 1
ATOM 638 N N . PHE A 1 86 ? -8.948 -3.487 -14.898 1.00 62.94 86 PHE A N 1
ATOM 639 C CA . PHE A 1 86 ? -8.926 -3.123 -13.488 1.00 62.94 86 PHE A CA 1
ATOM 640 C C . PHE A 1 86 ? -9.682 -1.809 -13.190 1.00 62.94 86 PHE A C 1
ATOM 642 O O . PHE A 1 86 ? -10.440 -1.738 -12.225 1.00 62.94 86 PHE A O 1
ATOM 649 N N . LEU A 1 87 ? -9.526 -0.785 -14.039 1.00 63.69 87 LEU A N 1
ATOM 650 C CA . LEU A 1 87 ? -10.050 0.577 -13.816 1.00 63.69 87 LEU A CA 1
ATOM 651 C C . LEU A 1 87 ? -11.581 0.732 -13.914 1.00 63.69 87 LEU A C 1
ATOM 653 O O . LEU A 1 87 ? -12.096 1.796 -13.584 1.00 63.69 87 LEU A O 1
ATOM 657 N N . ARG A 1 88 ? -12.320 -0.293 -14.361 1.00 59.81 88 ARG A N 1
ATOM 658 C CA . ARG A 1 88 ? -13.794 -0.240 -14.474 1.00 59.81 88 ARG A CA 1
ATOM 659 C C . ARG A 1 88 ? -14.533 -0.538 -13.167 1.00 59.81 88 ARG A C 1
ATOM 661 O O . ARG A 1 88 ? -15.747 -0.385 -13.098 1.00 59.81 88 ARG A O 1
ATOM 668 N N . ARG A 1 89 ? -13.811 -0.971 -12.138 1.00 61.75 89 ARG A N 1
ATOM 669 C CA . ARG A 1 89 ? -14.328 -1.216 -10.789 1.00 61.75 89 ARG A CA 1
ATOM 670 C C . ARG A 1 89 ? -14.020 0.056 -9.977 1.00 61.75 89 ARG A C 1
ATOM 672 O O . ARG A 1 89 ? -12.972 0.651 -10.190 1.00 61.75 89 ARG A O 1
ATOM 679 N N . GLY A 1 90 ? -14.888 0.544 -9.091 1.00 58.12 90 GLY A N 1
ATOM 680 C CA . GLY A 1 90 ? -14.574 1.780 -8.352 1.00 58.12 90 GLY A CA 1
ATOM 681 C C . GLY A 1 90 ? -15.565 2.135 -7.245 1.00 58.12 90 GLY A C 1
ATOM 682 O O . GLY A 1 90 ? -16.578 2.763 -7.537 1.00 58.12 90 GLY A O 1
ATOM 683 N N . PRO A 1 91 ? -15.303 1.754 -5.983 1.00 59.00 91 PRO A N 1
ATOM 684 C CA . PRO A 1 91 ? -16.154 2.122 -4.852 1.00 59.00 91 PRO A CA 1
ATOM 685 C C . PRO A 1 91 ? -15.829 3.514 -4.275 1.00 59.00 91 PRO A C 1
ATOM 687 O O . PRO A 1 91 ? -14.758 4.078 -4.504 1.00 59.00 91 PRO A O 1
ATOM 690 N N . ASP A 1 92 ? -16.750 4.027 -3.453 1.00 68.06 92 ASP A N 1
ATOM 691 C CA . ASP A 1 92 ? -16.532 5.157 -2.538 1.00 68.06 92 ASP A CA 1
ATOM 692 C C . ASP A 1 92 ? -15.265 4.935 -1.683 1.00 68.06 92 ASP A C 1
ATOM 694 O O . ASP A 1 92 ? -15.081 3.868 -1.087 1.00 68.06 92 ASP A O 1
ATOM 698 N N . LEU A 1 93 ? -14.387 5.943 -1.612 1.00 70.50 93 LEU A N 1
ATOM 699 C CA . LEU A 1 93 ? -13.071 5.845 -0.970 1.00 70.50 93 LEU A CA 1
ATOM 700 C C . LEU A 1 93 ? -13.132 5.537 0.533 1.00 70.50 93 LEU A C 1
ATOM 702 O O . LEU A 1 93 ? -12.214 4.893 1.044 1.00 70.50 93 LEU A O 1
ATOM 706 N N . LEU A 1 94 ? -14.168 5.977 1.252 1.00 71.88 94 LEU A N 1
ATOM 707 C CA . LEU A 1 94 ? -14.291 5.698 2.684 1.00 71.88 94 LEU A CA 1
ATOM 708 C C . LEU A 1 94 ? -14.771 4.265 2.921 1.00 71.88 94 LEU A C 1
ATOM 710 O O . LEU A 1 94 ? -14.205 3.555 3.754 1.00 71.88 94 LEU A O 1
ATOM 714 N N . ARG A 1 95 ? -15.754 3.811 2.134 1.00 81.25 95 ARG A N 1
ATOM 715 C CA . ARG A 1 95 ? -16.208 2.411 2.170 1.00 81.25 95 ARG A CA 1
ATOM 716 C C . ARG A 1 95 ? -15.080 1.462 1.783 1.00 81.25 95 ARG A C 1
ATOM 718 O O . ARG A 1 95 ? -14.904 0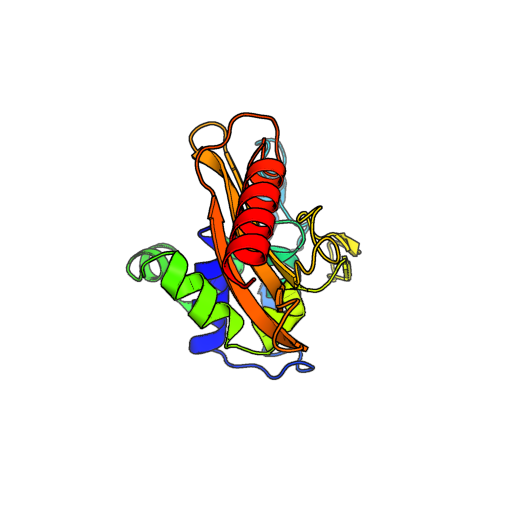.432 2.425 1.00 81.25 95 ARG A O 1
ATOM 725 N N . LEU A 1 96 ? -14.265 1.847 0.801 1.00 83.81 96 LEU A N 1
ATOM 726 C CA . LEU A 1 96 ? -13.062 1.115 0.421 1.00 83.81 96 LEU A CA 1
ATOM 727 C C . LEU A 1 96 ? -12.061 1.003 1.578 1.00 83.81 96 LEU A C 1
ATOM 729 O O . LEU A 1 96 ? -11.508 -0.069 1.792 1.00 83.81 96 LEU A O 1
ATOM 733 N N . ALA A 1 97 ? -11.832 2.081 2.336 1.00 85.81 97 ALA A N 1
ATOM 734 C CA . ALA A 1 97 ? -10.918 2.064 3.479 1.00 85.81 97 ALA A CA 1
ATOM 735 C C . ALA A 1 97 ? -11.351 1.045 4.543 1.00 85.81 97 ALA A C 1
ATOM 737 O O . ALA A 1 97 ? -10.532 0.275 5.047 1.00 85.81 97 ALA A O 1
ATOM 738 N N . GLN A 1 98 ? -12.647 1.036 4.864 1.00 87.75 98 GLN A N 1
ATOM 739 C CA . GLN A 1 98 ? -13.235 0.111 5.830 1.00 87.75 98 GLN A CA 1
ATOM 740 C C . GLN A 1 98 ? -13.190 -1.329 5.318 1.00 87.75 98 GLN A C 1
ATOM 742 O O . GLN A 1 98 ? -12.718 -2.213 6.029 1.00 87.75 98 GLN A O 1
ATOM 747 N N . ALA A 1 99 ? -13.618 -1.551 4.072 1.00 89.31 99 ALA A N 1
ATOM 748 C CA . ALA A 1 99 ? -13.639 -2.870 3.454 1.00 89.31 99 ALA A CA 1
ATOM 749 C C . ALA A 1 99 ? -12.230 -3.469 3.324 1.00 89.31 99 ALA A C 1
ATOM 751 O O . ALA A 1 99 ? -12.025 -4.630 3.662 1.00 89.31 99 ALA A O 1
ATOM 752 N N . ALA A 1 100 ? -11.238 -2.673 2.917 1.00 90.62 100 ALA A N 1
ATOM 753 C CA . ALA A 1 100 ? -9.854 -3.128 2.830 1.00 90.62 100 ALA A CA 1
ATOM 754 C C . ALA A 1 100 ? -9.283 -3.488 4.207 1.00 90.62 100 ALA A C 1
ATOM 756 O O . ALA A 1 100 ? -8.665 -4.535 4.361 1.00 90.62 100 ALA A O 1
ATOM 757 N N . MET A 1 101 ? -9.532 -2.673 5.236 1.00 95.12 101 MET A N 1
ATOM 758 C CA . MET A 1 101 ? -9.068 -2.968 6.598 1.00 95.12 101 MET A CA 1
ATOM 759 C C . MET A 1 101 ? -9.799 -4.132 7.273 1.00 95.12 101 MET A C 1
ATOM 761 O O . MET A 1 101 ? -9.308 -4.629 8.286 1.00 95.12 101 MET A O 1
ATOM 765 N N . ALA A 1 102 ? -10.937 -4.576 6.733 1.00 94.50 102 ALA A N 1
ATOM 766 C CA . ALA A 1 102 ? -11.587 -5.809 7.163 1.00 94.50 102 ALA A CA 1
ATOM 767 C C . ALA A 1 102 ? -10.841 -7.065 6.675 1.00 94.50 102 ALA A C 1
ATOM 769 O O . ALA A 1 102 ? -11.019 -8.130 7.260 1.00 94.50 102 ALA A O 1
ATOM 770 N N . ILE A 1 103 ? -9.977 -6.949 5.656 1.00 95.06 103 ILE A N 1
ATOM 771 C CA . ILE A 1 103 ? -9.112 -8.040 5.196 1.00 95.06 103 ILE A CA 1
ATOM 772 C C . ILE A 1 103 ? -7.877 -8.110 6.114 1.00 95.06 103 ILE A C 1
ATOM 774 O O . ILE A 1 103 ? -7.052 -7.187 6.098 1.00 95.06 103 ILE A O 1
ATOM 778 N N . PRO A 1 104 ? -7.680 -9.194 6.895 1.00 96.38 104 PRO A N 1
ATOM 779 C CA . PRO A 1 104 ? -6.611 -9.259 7.895 1.00 96.38 104 PRO A CA 1
ATOM 780 C C . PRO A 1 104 ? -5.205 -9.078 7.313 1.00 96.38 104 PRO A C 1
ATOM 782 O O . PRO A 1 104 ? -4.364 -8.398 7.902 1.00 96.38 104 PRO A O 1
ATOM 785 N N . THR A 1 105 ? -4.952 -9.643 6.133 1.00 96.06 105 THR A N 1
ATOM 786 C CA . THR A 1 105 ? -3.654 -9.547 5.451 1.00 96.06 105 THR A CA 1
ATOM 787 C C . THR A 1 105 ? -3.374 -8.126 4.975 1.00 96.06 105 THR A C 1
ATOM 789 O O . THR A 1 105 ? -2.270 -7.624 5.182 1.00 96.06 105 THR A O 1
ATOM 792 N N . PHE A 1 106 ? -4.379 -7.429 4.436 1.00 97.12 106 PHE A N 1
ATOM 793 C CA . PHE A 1 106 ? -4.246 -6.014 4.093 1.00 97.12 106 PHE A CA 1
ATOM 794 C C . PHE A 1 106 ? -3.897 -5.185 5.331 1.00 97.12 106 PHE A C 1
ATOM 796 O O . PHE A 1 106 ? -2.905 -4.454 5.324 1.00 97.12 106 PHE A O 1
ATOM 803 N N . ALA A 1 107 ? -4.679 -5.342 6.408 1.00 96.69 107 ALA A N 1
ATOM 804 C CA . ALA A 1 107 ? -4.469 -4.635 7.668 1.00 96.69 107 ALA A CA 1
ATOM 805 C C . ALA A 1 107 ? -3.070 -4.900 8.246 1.00 96.69 107 ALA A C 1
ATOM 807 O O . ALA A 1 107 ? -2.423 -3.980 8.747 1.00 96.69 107 ALA A O 1
ATOM 808 N N . LYS A 1 108 ? -2.573 -6.137 8.122 1.00 96.88 108 LYS A N 1
ATOM 809 C CA . LYS A 1 108 ? -1.213 -6.496 8.519 1.00 96.88 108 LYS A CA 1
ATOM 810 C C . LYS A 1 108 ? -0.173 -5.755 7.680 1.00 96.88 108 LYS A C 1
ATOM 812 O O . LYS A 1 108 ? 0.653 -5.064 8.270 1.00 96.88 108 LYS A O 1
ATOM 817 N N . VAL A 1 109 ? -0.231 -5.838 6.351 1.00 96.75 109 VAL A N 1
ATOM 818 C CA . VAL A 1 109 ? 0.765 -5.209 5.464 1.00 96.75 109 VAL A CA 1
ATOM 819 C C . VAL A 1 109 ? 0.836 -3.696 5.682 1.00 96.75 109 VAL A C 1
ATOM 821 O O . VAL A 1 109 ? 1.922 -3.150 5.852 1.00 96.75 109 VAL A O 1
ATOM 824 N N . VAL A 1 110 ? -0.297 -2.989 5.759 1.00 97.00 110 VAL A N 1
ATOM 825 C CA . VAL A 1 110 ? -0.269 -1.521 5.947 1.00 97.00 110 VAL A CA 1
ATOM 826 C C . VAL A 1 110 ? 0.222 -1.081 7.331 1.00 97.00 110 VAL A C 1
ATOM 828 O O . VAL A 1 110 ? 0.576 0.089 7.503 1.00 97.00 110 VAL A O 1
ATOM 831 N N . SER A 1 111 ? 0.261 -2.009 8.294 1.00 96.62 111 SER A N 1
ATOM 832 C CA . SER A 1 111 ? 0.785 -1.790 9.646 1.00 96.62 111 SER A CA 1
ATOM 833 C C . SER A 1 111 ? 2.290 -2.051 9.785 1.00 96.62 111 SER A C 1
ATOM 835 O O . SER A 1 111 ? 2.865 -1.789 10.842 1.00 96.62 111 SER A O 1
ATOM 837 N N . GLU A 1 112 ? 2.948 -2.560 8.741 1.00 96.69 112 GLU A N 1
ATOM 838 C CA . GLU A 1 112 ? 4.386 -2.827 8.751 1.00 96.69 112 GLU A CA 1
ATOM 839 C C . GLU A 1 112 ? 5.186 -1.535 8.536 1.00 96.69 112 GLU A C 1
ATOM 841 O O . GLU A 1 112 ? 4.859 -0.707 7.682 1.00 96.69 112 GLU A O 1
ATOM 846 N N . THR A 1 113 ? 6.255 -1.350 9.314 1.00 96.31 113 THR A N 1
ATOM 847 C CA . THR A 1 113 ? 7.163 -0.195 9.196 1.00 96.31 113 THR A CA 1
ATOM 848 C C . THR A 1 113 ? 8.160 -0.362 8.050 1.00 96.31 113 THR A C 1
ATOM 850 O O . THR A 1 113 ? 8.557 0.622 7.418 1.00 96.31 113 THR A O 1
ATOM 853 N N . SER A 1 114 ? 8.551 -1.601 7.759 1.00 96.81 114 SER A N 1
ATOM 854 C CA . SER A 1 114 ? 9.412 -1.980 6.645 1.00 96.81 114 SER A CA 1
ATOM 855 C C . SER A 1 114 ? 9.203 -3.443 6.259 1.00 96.81 114 SER A C 1
ATOM 857 O O . SER A 1 114 ? 8.668 -4.233 7.035 1.00 96.81 114 SER A O 1
ATOM 859 N N . ALA A 1 115 ? 9.664 -3.804 5.064 1.00 96.75 115 ALA A N 1
ATOM 860 C CA . ALA A 1 115 ? 9.704 -5.182 4.596 1.00 96.75 115 ALA A CA 1
ATOM 861 C C . ALA A 1 115 ? 10.916 -5.415 3.689 1.00 96.75 115 ALA A C 1
ATOM 863 O O . ALA A 1 115 ? 11.376 -4.500 3.010 1.00 96.75 115 ALA A O 1
ATOM 864 N N . ARG A 1 116 ? 11.429 -6.650 3.647 1.00 96.69 116 ARG A N 1
ATOM 865 C CA . ARG A 1 116 ? 12.434 -7.067 2.656 1.00 96.69 116 ARG A CA 1
ATOM 866 C C . ARG A 1 116 ? 11.739 -7.632 1.421 1.00 96.69 116 ARG A C 1
ATOM 868 O O . ARG A 1 116 ? 10.974 -8.588 1.550 1.00 96.69 116 ARG A O 1
ATOM 875 N N . VAL A 1 117 ? 12.049 -7.062 0.263 1.00 94.25 117 VAL A N 1
ATOM 876 C CA . VAL A 1 117 ? 11.593 -7.434 -1.083 1.00 94.25 117 VAL A CA 1
ATOM 877 C C . VAL A 1 117 ? 12.808 -7.967 -1.864 1.00 94.25 117 VAL A C 1
ATOM 879 O O . VAL A 1 117 ? 13.900 -7.436 -1.658 1.00 94.25 117 VAL A O 1
ATOM 882 N N . PRO A 1 118 ? 12.677 -9.004 -2.717 1.00 91.38 118 PRO A N 1
ATOM 883 C CA . PRO A 1 118 ? 13.830 -9.724 -3.269 1.00 91.38 118 PRO A CA 1
ATOM 884 C C . PRO A 1 118 ? 14.867 -8.837 -3.972 1.00 91.38 118 PRO A C 1
ATOM 886 O O . PRO A 1 118 ? 15.998 -8.755 -3.499 1.00 91.38 118 PRO A O 1
ATOM 889 N N . VAL A 1 119 ? 14.493 -8.140 -5.051 1.00 93.50 119 VAL A N 1
ATOM 890 C CA . VAL A 1 119 ? 15.428 -7.268 -5.789 1.00 93.50 119 VAL A CA 1
ATOM 891 C C . VAL A 1 119 ? 15.584 -5.898 -5.130 1.00 93.50 119 VAL A C 1
ATOM 893 O O . VAL A 1 119 ? 16.680 -5.346 -5.086 1.00 93.50 119 VAL A O 1
ATOM 896 N N . ALA A 1 120 ? 14.505 -5.345 -4.577 1.00 92.88 120 ALA A N 1
ATOM 897 C CA . ALA A 1 120 ? 14.524 -3.999 -4.004 1.00 92.88 120 ALA A CA 1
ATOM 898 C C . ALA A 1 120 ? 15.169 -3.888 -2.616 1.00 92.88 120 ALA A C 1
ATOM 900 O O . ALA A 1 120 ? 15.368 -2.776 -2.128 1.00 92.88 120 ALA A O 1
ATOM 901 N N . GLY A 1 121 ? 15.482 -5.005 -1.959 1.00 95.25 121 GLY A N 1
ATOM 902 C CA . GLY A 1 121 ? 16.006 -4.989 -0.600 1.00 95.25 121 GLY A CA 1
ATOM 903 C C . GLY A 1 121 ? 14.963 -4.505 0.410 1.00 95.25 121 GLY A C 1
ATOM 904 O O . GLY A 1 121 ? 13.793 -4.879 0.340 1.00 95.25 121 GLY A O 1
ATOM 905 N N . VAL A 1 122 ? 15.382 -3.725 1.409 1.00 96.81 122 VAL A N 1
ATOM 906 C CA . VAL A 1 122 ? 14.465 -3.223 2.443 1.00 96.81 122 VAL A CA 1
ATOM 907 C C . VAL A 1 122 ? 13.711 -2.002 1.922 1.00 96.81 122 VAL A C 1
ATOM 909 O O . VAL A 1 122 ? 14.315 -1.003 1.544 1.00 96.81 122 VAL A O 1
ATOM 912 N N . VAL A 1 123 ? 12.383 -2.074 1.950 1.00 96.06 123 VAL A N 1
ATOM 913 C CA . VAL A 1 123 ? 11.480 -0.961 1.648 1.00 96.06 123 VAL A CA 1
ATOM 914 C C . VAL A 1 123 ? 10.817 -0.466 2.929 1.00 96.06 123 VAL A C 1
ATOM 916 O O . VAL A 1 123 ? 10.550 -1.251 3.838 1.00 96.06 123 VAL A O 1
ATOM 919 N N . HIS A 1 124 ? 10.532 0.834 3.005 1.00 96.56 124 HIS A N 1
ATOM 920 C CA . HIS A 1 124 ? 9.988 1.477 4.204 1.00 96.56 124 HIS A CA 1
ATOM 921 C C . HIS A 1 124 ? 8.602 2.058 3.958 1.00 96.56 124 HIS A C 1
ATOM 923 O O . HIS A 1 124 ? 8.288 2.511 2.857 1.00 96.56 124 HIS A O 1
ATOM 929 N N . ASN A 1 125 ? 7.775 2.072 5.000 1.00 95.38 125 ASN A N 1
ATOM 930 C CA . ASN A 1 125 ? 6.447 2.660 4.939 1.00 95.38 125 ASN A CA 1
ATOM 931 C C . ASN A 1 125 ? 6.518 4.194 4.900 1.00 95.38 125 ASN A C 1
ATOM 933 O O . ASN A 1 125 ? 7.088 4.828 5.786 1.00 95.38 125 ASN A O 1
ATOM 937 N N . HIS A 1 126 ? 5.897 4.812 3.894 1.00 92.50 126 HIS A N 1
ATOM 938 C CA . HIS A 1 126 ? 5.847 6.274 3.768 1.00 92.50 126 HIS A CA 1
ATOM 939 C C . HIS A 1 126 ? 4.887 6.946 4.769 1.00 92.50 126 HIS A C 1
ATOM 941 O O . HIS A 1 126 ? 4.864 8.178 4.870 1.00 92.50 126 HIS A O 1
ATOM 947 N N . ASN A 1 127 ? 4.046 6.182 5.474 1.00 92.06 127 ASN A N 1
ATOM 948 C CA . ASN A 1 127 ? 3.135 6.721 6.477 1.00 92.06 127 ASN A CA 1
ATOM 949 C C . ASN A 1 127 ? 3.887 7.108 7.760 1.00 92.06 127 ASN A C 1
ATOM 951 O O . ASN A 1 127 ? 4.066 6.299 8.665 1.00 92.06 127 ASN A O 1
ATOM 955 N N . ARG A 1 128 ? 4.259 8.386 7.867 1.00 91.50 128 ARG A N 1
ATOM 956 C CA . ARG A 1 128 ? 4.974 8.940 9.030 1.00 91.50 128 ARG A CA 1
ATOM 957 C C . ARG A 1 128 ? 4.161 8.956 10.330 1.00 91.50 128 ARG A C 1
ATOM 959 O O . ARG A 1 128 ? 4.742 9.177 11.389 1.00 91.50 128 ARG A O 1
ATOM 966 N N . LEU A 1 129 ? 2.843 8.751 10.258 1.00 92.62 129 LEU A N 1
ATOM 967 C CA . LEU A 1 129 ? 1.991 8.639 11.444 1.00 92.62 129 LEU A CA 1
ATOM 968 C C . LEU A 1 129 ? 1.851 7.204 11.941 1.00 92.62 129 LEU A C 1
ATOM 970 O O . LEU A 1 129 ? 1.290 7.012 13.009 1.00 92.62 129 LEU A O 1
ATOM 974 N N . LEU A 1 130 ? 2.333 6.198 11.208 1.00 94.69 130 LEU A N 1
ATOM 975 C CA . LEU A 1 130 ? 2.170 4.808 11.620 1.00 94.69 130 LEU A CA 1
ATOM 976 C C . LEU A 1 130 ? 2.742 4.572 13.030 1.00 94.69 130 LEU A C 1
ATOM 978 O O . LEU A 1 130 ? 3.876 4.949 13.321 1.00 94.69 130 LEU A O 1
ATOM 982 N N . GLY A 1 131 ? 1.933 3.970 13.906 1.00 91.94 131 GLY A N 1
ATOM 983 C CA . GLY A 1 131 ? 2.276 3.724 15.309 1.00 91.94 131 GLY A CA 1
ATOM 984 C C . GLY A 1 131 ? 2.178 4.953 16.223 1.00 91.94 131 GLY A C 1
ATOM 985 O O . GLY A 1 131 ? 2.385 4.827 17.427 1.00 91.94 131 GLY A O 1
ATOM 986 N N . ARG A 1 132 ? 1.838 6.132 15.691 1.00 90.75 132 ARG A N 1
ATOM 987 C CA . ARG A 1 132 ? 1.641 7.377 16.448 1.00 90.75 132 ARG A CA 1
ATOM 988 C C . ARG A 1 132 ? 0.163 7.698 16.521 1.00 90.75 132 ARG A C 1
ATOM 990 O O . ARG A 1 132 ? -0.574 7.426 15.579 1.00 90.75 132 ARG A O 1
ATOM 997 N N . ASP A 1 133 ? -0.285 8.264 17.637 1.00 87.75 133 ASP A N 1
ATOM 998 C CA . ASP A 1 133 ? -1.677 8.690 17.790 1.00 87.75 133 ASP A CA 1
ATOM 999 C C . ASP A 1 133 ? -2.691 7.594 17.413 1.00 87.75 133 ASP A C 1
ATOM 1001 O O . ASP A 1 133 ? -3.730 7.866 16.812 1.00 87.75 133 ASP A O 1
ATOM 1005 N N . GLY A 1 134 ? -2.396 6.342 17.766 1.00 90.75 134 GLY A N 1
ATOM 1006 C CA . GLY A 1 134 ? -3.266 5.201 17.482 1.00 90.75 134 GLY A CA 1
ATOM 1007 C C . GLY A 1 134 ? -3.402 4.849 15.997 1.00 90.75 134 GLY A C 1
ATOM 1008 O O . GLY A 1 134 ? -4.181 3.955 15.676 1.00 90.75 134 GLY A O 1
ATOM 1009 N N . VAL A 1 135 ? -2.677 5.510 15.090 1.00 95.31 135 VAL A N 1
ATOM 1010 C CA . VAL A 1 135 ? -2.709 5.234 13.650 1.00 95.31 135 VAL A CA 1
ATOM 1011 C C . VAL A 1 135 ? -2.084 3.872 13.361 1.00 95.31 135 VAL A C 1
ATOM 1013 O O . VAL A 1 135 ? -0.936 3.603 13.715 1.00 95.31 135 VAL A O 1
ATOM 1016 N N . VAL A 1 136 ? -2.836 3.024 12.661 1.00 95.50 136 VAL A N 1
ATOM 1017 C CA . VAL A 1 136 ? -2.454 1.645 12.303 1.00 95.50 136 VAL A CA 1
ATOM 1018 C C . VAL A 1 136 ? -2.328 1.426 10.787 1.00 95.50 136 VAL A C 1
ATOM 1020 O O . VAL A 1 136 ? -2.058 0.317 10.345 1.00 95.50 136 VAL A O 1
ATOM 1023 N N . GLY A 1 137 ? -2.540 2.472 9.983 1.00 93.44 137 GLY A N 1
ATOM 1024 C CA . GLY A 1 137 ? -2.570 2.431 8.517 1.00 93.44 137 GLY A CA 1
ATOM 1025 C C . GLY A 1 137 ? -3.025 3.783 7.943 1.00 93.44 137 GLY A C 1
ATOM 1026 O O . GLY A 1 137 ? -3.038 4.786 8.650 1.00 93.44 137 GLY A O 1
ATOM 1027 N N . ILE A 1 138 ? -3.438 3.915 6.684 1.00 91.06 138 ILE A N 1
ATOM 1028 C CA . ILE A 1 138 ? -3.570 2.891 5.641 1.00 91.06 138 ILE A CA 1
ATOM 1029 C C . ILE A 1 138 ? -2.593 3.207 4.512 1.00 91.06 138 ILE A C 1
ATOM 1031 O O . ILE A 1 138 ? -1.754 2.384 4.163 1.00 91.06 138 ILE A O 1
ATOM 1035 N N . LYS A 1 139 ? -2.675 4.408 3.929 1.00 92.69 139 LYS A N 1
ATOM 1036 C CA . LYS A 1 139 ? -1.818 4.767 2.800 1.00 92.69 139 LYS A CA 1
ATOM 1037 C C . LYS A 1 139 ? -1.746 6.273 2.584 1.00 92.69 139 LYS A C 1
ATOM 1039 O O . LYS A 1 139 ? -2.740 6.986 2.676 1.00 92.69 139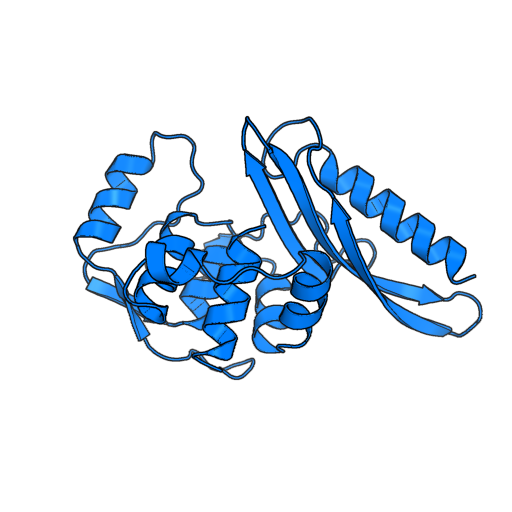 LYS A O 1
ATOM 1044 N N . THR A 1 140 ? -0.566 6.742 2.200 1.00 91.31 140 THR A N 1
ATOM 1045 C CA . THR A 1 140 ? -0.305 8.109 1.721 1.00 91.31 140 THR A CA 1
ATOM 1046 C C . THR A 1 140 ? -0.308 8.182 0.192 1.00 91.31 140 THR A C 1
ATOM 1048 O O . THR A 1 140 ? -0.117 7.172 -0.492 1.00 91.31 140 THR A O 1
ATOM 1051 N N . GLY A 1 141 ? -0.506 9.362 -0.382 1.00 88.69 141 GLY A N 1
ATOM 1052 C CA . GLY A 1 141 ? -0.337 9.597 -1.811 1.00 88.69 141 GLY A CA 1
ATOM 1053 C C . GLY A 1 141 ? -0.048 11.059 -2.106 1.00 88.69 141 GLY A C 1
ATOM 1054 O O . GLY A 1 141 ? -0.470 11.934 -1.359 1.00 88.69 141 GLY A O 1
ATOM 1055 N N . TRP A 1 142 ? 0.654 11.316 -3.203 1.00 89.38 142 TRP A N 1
ATOM 1056 C CA . TRP A 1 142 ? 0.954 12.668 -3.648 1.00 89.38 142 TRP A CA 1
ATOM 1057 C C . TRP A 1 142 ? 1.179 12.698 -5.157 1.00 89.38 142 TRP A C 1
ATOM 1059 O O . TRP A 1 142 ? 1.804 11.785 -5.699 1.00 89.38 142 TRP A O 1
ATOM 1069 N N . THR A 1 143 ? 0.680 13.739 -5.817 1.00 82.62 143 THR A N 1
ATOM 1070 C CA . THR A 1 143 ? 1.111 14.167 -7.157 1.00 82.62 143 THR A CA 1
ATOM 1071 C C . THR A 1 143 ? 1.063 15.694 -7.219 1.00 82.62 143 THR A C 1
ATOM 1073 O O . THR A 1 143 ? 0.391 16.317 -6.397 1.00 82.62 143 THR A O 1
AT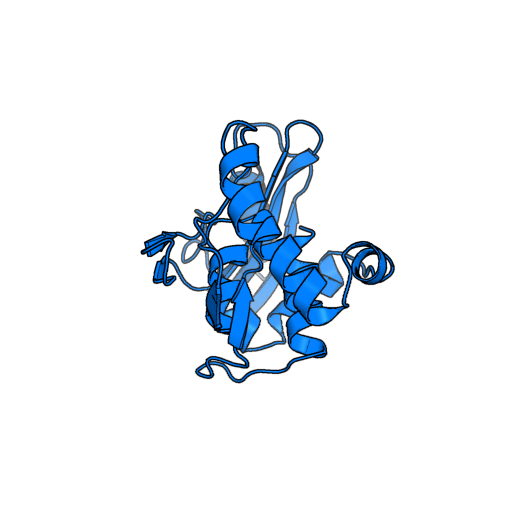OM 1076 N N . GLY A 1 144 ? 1.720 16.307 -8.210 1.00 79.38 144 GLY A N 1
ATOM 1077 C CA . GLY A 1 144 ? 1.635 17.759 -8.409 1.00 79.38 144 GLY A CA 1
ATOM 1078 C C . GLY A 1 144 ? 0.194 18.254 -8.604 1.00 79.38 144 GLY A C 1
ATOM 1079 O O . GLY A 1 144 ? -0.188 19.259 -8.020 1.00 79.38 144 GLY A O 1
ATOM 1080 N N . ALA A 1 145 ? -0.625 17.506 -9.352 1.00 76.38 145 ALA A N 1
ATOM 1081 C CA . ALA A 1 145 ? -2.019 17.865 -9.623 1.00 76.38 145 ALA A CA 1
ATOM 1082 C C . ALA A 1 145 ? -2.981 17.539 -8.465 1.00 76.38 145 ALA A C 1
ATOM 1084 O O . ALA A 1 145 ? -3.936 18.273 -8.235 1.00 76.38 145 ALA A O 1
ATOM 1085 N N . ALA A 1 146 ? -2.759 16.437 -7.740 1.00 75.88 146 ALA A N 1
ATOM 1086 C CA . ALA A 1 146 ? -3.666 15.987 -6.680 1.00 75.88 146 ALA A CA 1
ATOM 1087 C C . ALA A 1 146 ? -3.307 16.538 -5.292 1.00 75.88 146 ALA A C 1
ATOM 1089 O O . ALA A 1 146 ? -4.080 16.357 -4.351 1.00 75.88 146 ALA A O 1
ATOM 1090 N N . GLY A 1 147 ? -2.126 17.144 -5.135 1.00 87.06 147 GLY A N 1
ATOM 1091 C CA . GLY A 1 147 ? -1.572 17.478 -3.830 1.00 87.06 147 GLY A CA 1
ATOM 1092 C C . GLY A 1 147 ? -1.352 16.239 -2.955 1.00 87.06 147 GLY A C 1
ATOM 1093 O O . GLY A 1 147 ? -1.309 15.099 -3.421 1.00 87.06 147 GLY A O 1
ATOM 1094 N N . GLY A 1 148 ? -1.189 16.472 -1.658 1.00 88.25 148 GLY A N 1
ATOM 1095 C CA . GLY A 1 148 ? -1.027 15.461 -0.626 1.00 88.25 148 GLY A CA 1
ATOM 1096 C C . GLY A 1 148 ? -2.350 14.845 -0.176 1.00 88.25 148 GLY A C 1
ATOM 1097 O O . GLY A 1 148 ? -3.269 15.539 0.256 1.00 88.25 148 GLY A O 1
ATOM 1098 N N . CYS A 1 149 ? -2.416 13.522 -0.213 1.00 90.06 149 CYS A N 1
ATOM 1099 C CA . CYS A 1 149 ? -3.571 12.731 0.181 1.00 90.06 149 CYS A CA 1
ATOM 1100 C C . CYS A 1 149 ? -3.177 11.686 1.228 1.00 90.06 149 CYS A C 1
ATOM 1102 O O . CYS A 1 149 ? -2.108 11.074 1.154 1.00 90.06 149 CYS A O 1
ATOM 1104 N N . MET A 1 150 ? -4.084 11.394 2.151 1.00 91.25 150 MET A N 1
ATOM 1105 C CA . MET A 1 150 ? -3.911 10.359 3.160 1.00 91.25 150 MET A CA 1
ATOM 1106 C C . MET A 1 150 ? -5.230 9.648 3.427 1.00 91.25 150 MET A C 1
ATOM 1108 O O . MET A 1 150 ? -6.251 10.282 3.659 1.00 91.25 150 MET A O 1
ATOM 1112 N N . MET A 1 151 ? -5.186 8.323 3.432 1.00 92.56 151 MET A N 1
ATOM 1113 C CA . MET A 1 151 ? -6.222 7.480 4.008 1.00 92.56 151 MET A CA 1
ATOM 1114 C C . MET A 1 151 ? -5.648 6.848 5.272 1.00 92.56 151 MET A C 1
ATOM 1116 O O . MET A 1 151 ? -4.545 6.289 5.243 1.00 92.56 151 MET A O 1
ATOM 1120 N N . PHE A 1 152 ? -6.372 6.950 6.381 1.00 93.88 152 PHE A N 1
ATOM 1121 C CA . PHE A 1 152 ? -5.910 6.472 7.678 1.00 93.88 152 PHE A CA 1
ATOM 1122 C C . PHE A 1 152 ? -6.954 5.608 8.377 1.00 93.88 152 PHE A C 1
ATOM 1124 O O . PHE A 1 152 ? -8.158 5.779 8.192 1.00 93.88 152 PHE A O 1
ATOM 1131 N N . ALA A 1 153 ? -6.449 4.699 9.205 1.00 95.44 153 ALA A N 1
ATOM 1132 C CA . ALA A 1 153 ? -7.204 4.001 10.231 1.00 95.44 153 ALA A CA 1
ATOM 1133 C C . ALA A 1 153 ? -6.498 4.262 11.561 1.00 95.44 153 ALA A C 1
ATOM 1135 O O . ALA A 1 153 ? -5.274 4.123 11.642 1.00 95.44 153 ALA A O 1
ATOM 1136 N N . ALA A 1 154 ? -7.250 4.663 12.580 1.00 95.31 154 ALA A N 1
ATOM 1137 C CA . ALA A 1 154 ? -6.723 4.958 13.901 1.00 95.31 154 ALA A CA 1
ATOM 1138 C C . ALA A 1 154 ? -7.594 4.334 14.990 1.00 95.31 154 ALA A C 1
ATOM 1140 O O . ALA A 1 154 ? -8.816 4.483 14.983 1.00 95.31 154 ALA A O 1
ATOM 1141 N N . ARG A 1 155 ? -6.959 3.670 15.956 1.00 93.69 155 ARG A N 1
ATOM 1142 C CA . ARG A 1 155 ? -7.606 3.273 17.205 1.00 93.69 155 ARG A CA 1
ATOM 1143 C C . ARG A 1 155 ? -7.730 4.495 18.102 1.00 93.69 155 ARG A C 1
ATOM 1145 O O . ARG A 1 155 ? -6.735 5.116 18.478 1.00 93.69 155 ARG A O 1
ATOM 1152 N N . VAL A 1 156 ? -8.964 4.833 18.438 1.00 90.62 156 VAL A N 1
ATOM 1153 C CA . VAL A 1 156 ? -9.303 5.953 19.304 1.00 90.62 156 VAL A CA 1
ATOM 1154 C C . VAL A 1 156 ? -9.943 5.418 20.575 1.00 90.62 156 VAL A C 1
ATOM 1156 O O . VAL A 1 156 ? -10.964 4.739 20.524 1.00 90.62 156 VAL A O 1
ATOM 1159 N N . ASN A 1 157 ? -9.346 5.744 21.717 1.00 86.25 157 ASN A N 1
ATOM 1160 C CA . ASN A 1 157 ? -9.856 5.344 23.023 1.00 86.25 157 ASN A CA 1
ATOM 1161 C C . ASN A 1 157 ? -10.849 6.391 23.541 1.00 86.25 157 ASN A C 1
ATOM 1163 O O . ASN A 1 157 ? -10.572 7.591 23.486 1.00 86.25 157 ASN A O 1
ATOM 1167 N N . SER A 1 158 ? -11.991 5.937 24.054 1.00 79.38 158 SER A N 1
ATOM 1168 C CA . SER A 1 158 ? -12.955 6.779 24.762 1.00 79.38 158 SER A CA 1
ATOM 1169 C C . SER A 1 158 ? -12.553 6.904 26.228 1.00 79.38 158 SER A C 1
ATOM 1171 O O . SER A 1 158 ? -12.406 5.900 26.926 1.00 79.38 158 SER A O 1
ATOM 1173 N N . ALA A 1 159 ? -12.422 8.144 26.705 1.00 71.88 159 ALA A N 1
ATOM 1174 C CA . ALA A 1 159 ? -12.052 8.425 28.090 1.00 71.88 159 ALA A CA 1
ATOM 1175 C C . ALA A 1 159 ? -13.141 8.027 29.108 1.00 71.88 159 ALA A C 1
ATOM 1177 O O . ALA A 1 159 ? -12.810 7.753 30.254 1.00 71.88 159 ALA A O 1
ATOM 1178 N N . LYS A 1 160 ? -14.424 7.966 28.709 1.00 72.69 160 LYS A N 1
ATOM 1179 C CA . LYS A 1 160 ? -15.529 7.576 29.607 1.00 72.69 160 LYS A CA 1
ATOM 1180 C C . LYS A 1 160 ? -15.813 6.079 29.618 1.00 72.69 160 LYS A C 1
ATOM 1182 O O . LYS A 1 160 ? -16.089 5.515 30.669 1.00 72.69 160 LYS A O 1
ATOM 1187 N N . SER A 1 161 ? -15.784 5.435 28.452 1.00 75.44 161 SER A N 1
ATOM 1188 C CA . SER A 1 161 ? -16.260 4.049 28.325 1.00 75.44 161 SER A CA 1
ATOM 1189 C C . SER A 1 161 ? -15.156 2.995 28.403 1.00 75.44 161 SER A C 1
ATOM 1191 O O . SER A 1 161 ? -15.469 1.813 28.345 1.00 75.44 161 SER A O 1
ATOM 1193 N N . HIS A 1 162 ? -13.876 3.392 28.477 1.00 74.00 162 HIS A N 1
ATOM 1194 C CA . HIS A 1 162 ? -12.719 2.489 28.340 1.00 74.00 162 HIS A CA 1
ATOM 1195 C C . HIS A 1 162 ? -12.754 1.622 27.062 1.00 74.00 162 HIS A C 1
ATOM 1197 O O . HIS A 1 162 ? -12.000 0.661 26.931 1.00 74.00 162 HIS A O 1
ATOM 1203 N N . THR A 1 163 ? -13.602 1.968 26.087 1.00 80.56 163 THR A N 1
ATOM 1204 C CA . THR A 1 163 ? -13.684 1.267 24.806 1.00 80.56 163 THR A CA 1
ATOM 1205 C C . THR A 1 163 ? -12.769 1.921 23.780 1.00 80.56 163 THR A C 1
ATOM 1207 O O . THR A 1 163 ? -12.595 3.144 23.752 1.00 80.56 163 THR A O 1
ATOM 1210 N N . SER A 1 164 ? -12.188 1.096 22.911 1.00 83.94 164 SER A N 1
ATOM 1211 C CA . SER A 1 164 ? -11.453 1.554 21.735 1.00 83.94 164 SER A CA 1
ATOM 1212 C C . SER A 1 164 ? -12.337 1.404 20.503 1.00 83.94 164 SER A C 1
ATOM 1214 O O . SER A 1 164 ? -12.944 0.353 20.296 1.00 83.94 164 SER A O 1
ATOM 1216 N N . ARG A 1 165 ? -12.419 2.447 19.676 1.00 89.38 165 ARG A N 1
ATOM 1217 C CA . ARG A 1 165 ? -13.125 2.422 18.390 1.00 89.38 165 ARG A CA 1
ATOM 1218 C C . ARG A 1 165 ? -12.141 2.654 17.255 1.00 89.38 165 ARG A C 1
ATOM 1220 O O . ARG A 1 165 ? -11.238 3.482 17.366 1.00 89.38 165 ARG A O 1
ATOM 1227 N N . MET A 1 166 ? -12.327 1.932 16.153 1.00 91.44 166 MET A N 1
ATOM 1228 C CA . MET A 1 166 ? -11.588 2.207 14.926 1.00 91.44 166 MET A CA 1
ATOM 1229 C C . MET A 1 166 ? -12.237 3.386 14.204 1.00 91.44 166 MET A C 1
ATOM 1231 O O . MET A 1 166 ? -13.429 3.356 13.902 1.00 91.44 166 MET A O 1
ATOM 1235 N N . VAL A 1 167 ? -11.446 4.415 13.926 1.00 91.38 167 VAL A N 1
ATOM 1236 C CA . VAL A 1 167 ? -11.848 5.576 13.136 1.00 91.38 167 VAL A CA 1
ATOM 1237 C C . VAL A 1 167 ? -11.121 5.524 11.803 1.00 91.38 167 VAL A C 1
ATOM 1239 O O . VAL A 1 167 ? -9.905 5.332 11.756 1.00 91.38 167 VAL A O 1
ATOM 1242 N N . TYR A 1 168 ? -11.872 5.722 10.726 1.00 92.00 168 TYR A N 1
ATOM 1243 C CA . TYR A 1 168 ? -11.358 5.795 9.365 1.00 92.00 168 TYR A CA 1
ATOM 1244 C C . TYR A 1 168 ? -11.519 7.215 8.847 1.00 92.00 168 TYR A C 1
ATOM 1246 O O . TYR A 1 168 ? -12.528 7.865 9.120 1.00 92.00 168 TYR A O 1
ATOM 1254 N N . GLY A 1 169 ? -10.546 7.691 8.080 1.00 89.50 169 GLY A N 1
ATOM 1255 C CA . GLY A 1 169 ? -10.642 9.003 7.462 1.00 89.50 169 GLY A CA 1
ATOM 1256 C C . GLY A 1 169 ? -9.846 9.108 6.176 1.00 89.50 169 GLY A C 1
ATOM 1257 O O . GLY A 1 169 ? -8.876 8.381 5.944 1.00 89.50 169 GLY A O 1
ATOM 1258 N N . VAL A 1 170 ? -10.285 10.039 5.334 1.00 88.38 170 VAL A N 1
ATOM 1259 C CA . VAL A 1 170 ? -9.660 10.363 4.056 1.00 88.38 170 VAL A CA 1
ATOM 1260 C C . VAL A 1 170 ? -9.436 11.869 4.007 1.00 88.38 170 VAL A C 1
ATOM 1262 O O . VAL A 1 170 ? -10.346 12.658 4.234 1.00 88.38 170 VAL A O 1
ATOM 1265 N N . VAL A 1 171 ? -8.203 12.257 3.711 1.00 89.12 171 VAL A N 1
ATOM 1266 C CA . VAL A 1 171 ? -7.759 13.633 3.517 1.00 89.12 171 VAL A CA 1
ATOM 1267 C C . VAL A 1 171 ? -7.225 13.739 2.095 1.00 89.12 171 VAL A C 1
ATOM 1269 O O . VAL A 1 171 ? -6.387 12.931 1.697 1.00 89.12 171 VAL A O 1
ATOM 1272 N N . LEU A 1 172 ? -7.692 14.721 1.328 1.00 86.75 172 LEU A N 1
ATOM 1273 C CA . LEU A 1 172 ? -7.333 14.903 -0.081 1.00 86.75 172 LEU A CA 1
ATOM 1274 C C . LEU A 1 172 ? -6.827 16.328 -0.335 1.00 86.75 172 LEU A C 1
ATOM 1276 O O . LEU A 1 172 ? -7.174 17.248 0.410 1.00 86.75 172 LEU A O 1
ATOM 1280 N N . GLY A 1 173 ? -6.028 16.514 -1.388 1.00 84.62 173 GLY A N 1
ATOM 1281 C CA . GLY A 1 173 ? -5.752 17.844 -1.942 1.00 84.62 173 GLY A CA 1
ATOM 1282 C C . GLY A 1 173 ? -4.858 18.748 -1.097 1.00 84.62 173 GLY A C 1
ATOM 1283 O O . GLY A 1 173 ? -4.876 19.960 -1.285 1.00 84.62 173 GLY A O 1
ATOM 1284 N N . GLN A 1 174 ? -4.107 18.214 -0.132 1.00 93.19 174 GLN A N 1
ATOM 1285 C CA . GLN A 1 174 ? -3.383 19.060 0.815 1.00 93.19 174 GLN A CA 1
ATOM 1286 C C . GLN A 1 174 ? -2.091 19.617 0.212 1.00 93.19 174 GLN A C 1
ATOM 1288 O O . GLN A 1 174 ? -1.282 18.854 -0.316 1.00 93.19 174 GLN A O 1
ATOM 1293 N N . PRO A 1 175 ? -1.831 20.927 0.327 1.00 88.12 175 PRO A N 1
ATOM 1294 C CA . PRO A 1 175 ? -0.614 21.521 -0.208 1.00 88.12 175 PRO A CA 1
ATOM 1295 C C . PRO A 1 175 ? 0.631 21.022 0.536 1.00 88.12 175 PRO A C 1
ATOM 1297 O O . P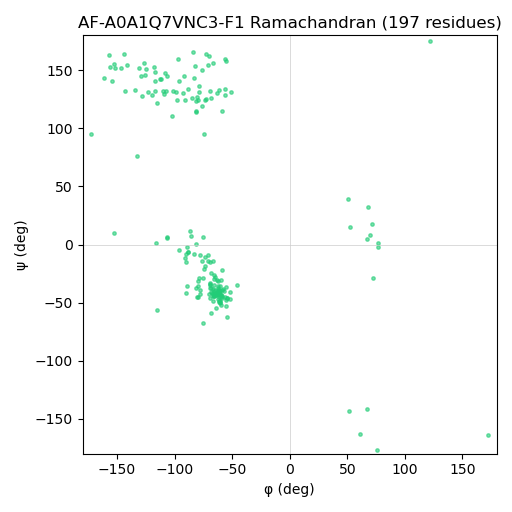RO A 1 175 ? 0.572 20.645 1.711 1.00 88.12 175 PRO A O 1
ATOM 1300 N N . GLY A 1 176 ? 1.777 21.084 -0.136 1.00 89.00 176 GLY A N 1
ATOM 1301 C CA . GLY A 1 176 ? 3.083 20.734 0.421 1.00 89.00 176 GLY A CA 1
ATOM 1302 C C . GLY A 1 176 ? 3.796 19.619 -0.350 1.00 89.00 176 GLY A C 1
ATOM 1303 O O . GLY A 1 176 ? 3.232 19.048 -1.289 1.00 89.00 176 GLY A O 1
ATOM 1304 N N . PRO A 1 177 ? 5.044 19.316 0.038 1.00 89.25 177 PRO A N 1
ATOM 1305 C CA . PRO A 1 177 ? 5.891 18.372 -0.681 1.00 89.25 177 PRO A CA 1
ATOM 1306 C C . PRO A 1 177 ? 5.448 16.908 -0.486 1.00 89.25 177 PRO A C 1
ATOM 1308 O O . PRO A 1 177 ? 4.695 16.595 0.446 1.00 89.25 177 PRO A O 1
ATOM 1311 N N . PRO A 1 178 ? 5.925 15.977 -1.331 1.00 86.44 178 PRO A N 1
ATOM 1312 C CA . PRO A 1 178 ? 5.733 14.543 -1.121 1.00 86.44 178 PRO A CA 1
ATOM 1313 C C . PRO A 1 178 ? 6.276 14.071 0.249 1.00 86.44 178 PRO A C 1
ATOM 1315 O O . PRO A 1 178 ? 7.103 14.746 0.861 1.00 86.44 178 PRO A O 1
ATOM 1318 N N . PRO A 1 179 ? 5.827 12.906 0.763 1.00 85.38 179 PRO A N 1
ATOM 1319 C CA . PRO A 1 179 ? 4.923 11.955 0.113 1.00 85.38 179 PRO A CA 1
ATOM 1320 C C . PRO A 1 179 ? 3.432 12.223 0.362 1.00 85.38 179 PRO A C 1
ATOM 1322 O O . PRO A 1 179 ? 2.605 11.466 -0.141 1.00 85.38 179 PRO A O 1
ATOM 1325 N N . ALA A 1 180 ? 3.074 13.236 1.161 1.00 84.50 180 ALA A N 1
ATOM 1326 C CA . ALA A 1 180 ? 1.672 13.488 1.513 1.00 84.50 180 ALA A CA 1
ATOM 1327 C C . ALA A 1 180 ? 1.333 14.956 1.849 1.00 84.50 180 ALA A C 1
ATOM 1329 O O . ALA A 1 180 ? 0.237 15.219 2.341 1.00 84.50 180 ALA A O 1
ATOM 1330 N N . GLY A 1 181 ? 2.225 15.924 1.618 1.00 88.19 181 GLY A N 1
ATOM 1331 C CA . GLY A 1 181 ? 1.991 17.330 1.967 1.00 88.19 181 GLY A CA 1
ATOM 1332 C C . GLY A 1 181 ? 1.547 17.519 3.424 1.00 88.19 181 GLY A C 1
ATOM 1333 O O . GLY A 1 181 ? 1.960 16.772 4.316 1.00 88.19 181 GLY A O 1
ATOM 1334 N N . ARG A 1 182 ? 0.643 18.478 3.650 1.00 92.19 182 ARG A N 1
ATOM 1335 C CA . ARG A 1 182 ? 0.007 18.753 4.953 1.00 92.19 182 ARG A CA 1
ATOM 1336 C C . ARG A 1 182 ? -1.083 17.751 5.364 1.00 92.19 182 ARG A C 1
ATOM 1338 O O . ARG A 1 182 ? -1.745 17.947 6.382 1.00 92.19 182 ARG A O 1
ATOM 1345 N N . SER A 1 183 ? -1.290 16.663 4.615 1.00 91.75 183 SER A N 1
ATOM 1346 C CA . SER A 1 183 ? -2.353 15.697 4.942 1.00 91.75 183 SER A CA 1
ATOM 1347 C C . SER A 1 183 ? -2.131 14.952 6.256 1.00 91.75 183 SER A C 1
ATOM 1349 O O . SER A 1 183 ? -3.112 14.606 6.907 1.00 91.75 183 SER A O 1
ATOM 1351 N N . PHE A 1 184 ? -0.880 14.788 6.698 1.00 92.69 184 PHE A N 1
ATOM 1352 C CA . PHE A 1 184 ? -0.583 14.236 8.021 1.00 92.69 184 PHE A CA 1
ATOM 1353 C C . PHE A 1 184 ? -1.132 15.125 9.146 1.00 92.69 184 PHE A C 1
ATOM 1355 O O . PHE A 1 184 ? -1.815 14.630 10.039 1.00 92.69 184 PHE A O 1
ATOM 1362 N N . ASP A 1 185 ? -0.909 16.438 9.072 1.00 93.25 185 ASP A N 1
ATOM 1363 C CA . ASP A 1 185 ? -1.361 17.381 10.104 1.00 93.25 185 ASP A CA 1
ATOM 1364 C C . ASP A 1 185 ? -2.889 17.436 10.172 1.00 93.25 185 ASP A C 1
ATOM 1366 O O . ASP A 1 185 ? -3.486 17.493 11.248 1.00 93.25 185 ASP A O 1
ATOM 1370 N N . VAL A 1 186 ? -3.540 17.397 9.007 1.00 93.00 186 VAL A N 1
ATOM 1371 C CA . VAL A 1 186 ? -5.002 17.343 8.916 1.00 93.00 186 VAL A CA 1
ATOM 1372 C C . VAL A 1 186 ? -5.530 16.029 9.488 1.00 93.00 186 VAL A C 1
ATOM 1374 O O . VAL A 1 186 ? -6.478 16.059 10.269 1.00 93.00 186 VAL A O 1
ATOM 1377 N N . ALA A 1 187 ? -4.912 14.890 9.161 1.00 93.00 187 ALA A N 1
ATOM 1378 C CA . ALA A 1 187 ? -5.308 13.592 9.701 1.00 93.00 187 ALA A CA 1
ATOM 1379 C C . ALA A 1 187 ? -5.213 13.566 11.234 1.00 93.00 187 ALA A C 1
ATOM 1381 O O . ALA A 1 187 ? -6.161 13.146 11.895 1.00 93.00 187 ALA A O 1
ATOM 1382 N N . LEU A 1 188 ? -4.131 14.099 11.813 1.00 92.94 188 LEU A N 1
ATOM 1383 C CA . LEU A 1 188 ? -3.990 14.224 13.267 1.00 92.94 188 LEU A CA 1
ATOM 1384 C C . LEU A 1 188 ? -5.097 15.083 13.890 1.00 92.94 188 LEU A C 1
ATOM 1386 O O . LEU A 1 188 ? -5.679 14.694 14.904 1.00 9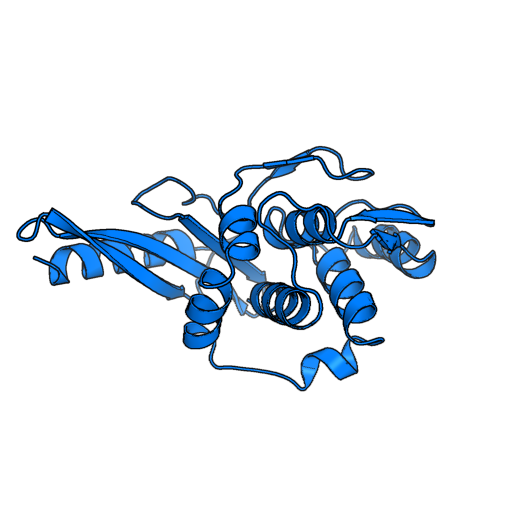2.94 188 LEU A O 1
ATOM 1390 N N . ARG A 1 189 ? -5.443 16.220 13.272 1.00 93.75 189 ARG A N 1
ATOM 1391 C CA . ARG A 1 189 ? -6.561 17.055 13.743 1.00 93.75 189 ARG A CA 1
ATOM 1392 C C . ARG A 1 189 ? -7.894 16.309 13.705 1.00 93.75 189 ARG A C 1
ATOM 1394 O O . ARG A 1 189 ? -8.649 16.397 14.669 1.00 93.75 189 ARG A O 1
ATOM 1401 N N . LEU A 1 190 ? -8.162 15.539 12.650 1.00 92.12 190 LEU A N 1
ATOM 1402 C CA . LEU A 1 190 ? -9.379 14.726 12.546 1.00 92.12 190 LEU A CA 1
ATOM 1403 C C . LEU A 1 190 ? -9.431 13.631 13.620 1.00 92.12 190 LEU A C 1
ATOM 1405 O O . LEU A 1 190 ? -10.464 13.454 14.261 1.00 92.12 190 LEU A O 1
ATOM 1409 N N . ILE A 1 191 ? -8.314 12.941 13.871 1.00 92.50 191 ILE A N 1
ATOM 1410 C CA . ILE A 1 191 ? -8.211 11.921 14.927 1.00 92.50 191 ILE A CA 1
ATOM 1411 C C . ILE A 1 191 ? -8.464 12.544 16.308 1.00 92.50 191 ILE A C 1
ATOM 1413 O O . ILE A 1 191 ? -9.207 11.986 17.115 1.00 92.50 191 ILE A O 1
ATOM 1417 N N . ASN A 1 192 ? -7.898 13.722 16.576 1.00 90.75 192 ASN A N 1
ATOM 1418 C CA . ASN A 1 192 ? -8.101 14.445 17.835 1.00 90.75 192 ASN A CA 1
ATOM 1419 C C . ASN A 1 192 ? -9.530 14.987 17.994 1.00 90.75 192 ASN A C 1
ATOM 1421 O O . ASN A 1 192 ? -10.080 14.972 19.100 1.00 90.75 192 ASN A O 1
ATOM 1425 N N . GLY A 1 193 ? -10.160 15.401 16.893 1.00 88.44 193 GLY A N 1
ATOM 1426 C CA . GLY A 1 193 ? -11.582 15.731 16.857 1.00 88.44 193 GLY A CA 1
ATOM 1427 C C . GLY A 1 193 ? -12.448 14.522 17.213 1.00 88.44 193 GLY A C 1
ATOM 1428 O O . GLY A 1 193 ? -13.276 14.605 18.116 1.00 88.44 193 GLY A O 1
ATOM 1429 N N . ALA A 1 194 ? -12.193 13.368 16.589 1.00 87.94 194 ALA A N 1
ATOM 1430 C CA . ALA A 1 194 ? -12.912 12.126 16.873 1.00 87.94 194 ALA A CA 1
ATOM 1431 C C . ALA A 1 194 ? -12.726 11.660 18.329 1.00 87.94 194 ALA A C 1
ATOM 1433 O O . ALA A 1 194 ? -13.695 11.275 18.979 1.00 87.94 194 ALA A O 1
ATOM 1434 N N . ARG A 1 195 ? -11.506 11.764 18.877 1.00 87.31 195 ARG A N 1
ATOM 1435 C CA . ARG A 1 195 ? -11.228 11.539 20.311 1.00 87.31 195 ARG A CA 1
ATOM 1436 C C . ARG A 1 195 ? -12.104 12.401 21.206 1.00 87.31 195 ARG A C 1
ATOM 1438 O O . ARG A 1 195 ? -12.665 11.906 22.176 1.00 87.31 195 ARG A O 1
ATOM 1445 N N . SER A 1 196 ? -12.212 13.685 20.878 1.00 85.19 196 SER A N 1
ATOM 1446 C CA . SER A 1 196 ? -13.007 14.638 21.654 1.00 85.19 196 SER A CA 1
ATOM 1447 C C . SER A 1 196 ? -14.509 14.376 21.542 1.00 85.19 196 SER A C 1
ATOM 1449 O O . SER A 1 196 ? -15.216 14.556 22.524 1.00 85.19 196 SER A O 1
ATOM 1451 N N . ALA A 1 197 ? -14.990 13.905 20.390 1.00 82.69 197 ALA A N 1
ATOM 1452 C CA . ALA A 1 197 ? -16.396 13.554 20.182 1.00 82.69 197 ALA A CA 1
ATOM 1453 C C . ALA A 1 197 ? -16.805 12.230 20.855 1.00 82.69 197 ALA A C 1
ATOM 1455 O O . ALA A 1 197 ? -17.981 12.007 21.117 1.00 82.69 197 ALA A O 1
ATOM 1456 N N . LEU A 1 198 ? -15.841 11.352 21.150 1.00 73.56 198 LEU A N 1
ATOM 1457 C CA . LEU A 1 198 ? -16.044 10.108 21.904 1.00 73.56 198 LEU A CA 1
ATOM 1458 C C . LEU A 1 198 ? -15.945 10.304 23.431 1.00 73.56 198 LEU A C 1
ATOM 1460 O O . LEU A 1 198 ? -15.854 9.312 24.169 1.00 73.56 198 LEU A O 1
ATOM 1464 N N . ARG A 1 199 ? -15.927 11.566 23.887 1.00 59.22 199 ARG A N 1
ATOM 1465 C CA . ARG A 1 199 ? -15.986 11.952 25.299 1.00 59.22 199 ARG A CA 1
ATOM 1466 C C . ARG A 1 199 ? -17.360 11.728 25.888 1.00 59.22 199 ARG A C 1
ATOM 1468 O O . ARG A 1 199 ? -18.383 12.210 25.373 1.00 59.22 199 ARG A O 1
#

pLDDT: mean 88.75, std 8.8, range [58.12, 97.75]

Sequence (199 aa):
MAKVMVAYQVLLDHPIGVNESGPTITVLPREAAAYYAERHSGQTLVAVASGERISERKALEAMLLPSGNNMARILARWDAGSISSFLRRGPDLLRLAQAAMAIPTFAKVVSETSARVPVAGVVHNHNRLLGRDGVVGIKTGWTGAAGGCMMFAARVNSAKSHTSRMVYGVVLGQPGPPPAGRSFDVALRLINGARSALR

=== Feature glossary ===
The features interleaved in this record are:

— What the protein is —

Sequence gives the chain of amino acids in standard one-letter code (A=alanine, C=cysteine, …, Y=tyrosine), read N→C. It is the only feature that is directly encoded by the gene; all structural features are derived from the folded form of this sequence.

Database cross-references. InterPro integrates a dozen domain/family signature databases into unified entries with residue-range hits. GO terms attach function/process/location labels with evidence codes. CATH codes position the fold in a four-level structural taxonomy. Organism is the NCBI-taxonomy species name.

— Where its atoms are —

Atomic coordinates in PDBx/mmCIF format — the same representation the Protein Data Bank distributes. Each line of the _atom_site loop places one backbone atom in Cartesian space (units: ångströms, origin: arbitrary).

The six renders are orthographic views along the three Cartesian axes in both directions. Representation (cartoon, sticks, or surface) and color scheme (sequence-rainbow or by-chain) vary across proteins so the training set covers all the common visualization conventions.

— Local backbone conformation —

Eight-state secondary structure (DSSP): H is the canonical α-helix, G the tighter 3₁₀-helix, I the wider π-helix; E/B are β-structure, T and S are turns and bends, and '-' is everything else. DSSP derives these from the pattern of main-chain N–H···O=C hydrogen bonds, not from the sequence.

P-SEA three-state annotation labels each residue as helix, strand, or coil based purely on the geometry of the Cα trace. It serves as a fallback when the full backbone (and thus DSSP) is unavailable.

The φ/ψ torsion pair specifies the backbone conformation at each residue. φ rotates about the N–Cα bond, ψ about the Cα–C bond. Steric clashes forbid most of the (φ, ψ) plane — the allowed regions (α-helix basin, β-sheet basin, left-handed helix) are the Ramachandran-allowed regions.

— Global shape and packing —

The geometric summary reports three shape descriptors. Rg (radius of gyration) measures how spread out the Cα atoms are about their centre of mass; compact globular proteins have small Rg, elongated or unfolded ones large. Cα contacts (<8 Å, |i−j|>4) count long-range residue pairs in spatial proximity — high for tightly packed folds, near zero for rods or random coil. The bounding-box extents give the protein's footprint along x, y, z in Å.

Solvent-accessible surface area (SASA) is the area in Å² traced out by the centre of a 1.4 Å probe sphere (a water molecule) rolled over the protein's van der Waals surface (Shrake–Rupley / Lee–Richards construction). Buried residues have near-zero SASA; fully exposed residues can exceed 200 Å². The total SASA scales roughly with the number of surface residues.

The contact map is a binary N×N matrix image: pixel (i, j) is dark where Cα_i and Cα_j are within 8 Å and |i−j|>4. Because the |i−j|>4 filter removes local helical contacts, off-diagonal stripes parallel to the main diagonal indicate parallel β-sheets; stripes perpendicular to it indicate antiparallel β-sheets. The Ramachandran plot scatters every residue's (φ, ψ) pair against the sterically allowed regions. The PAE heatmap renders the predicted-aligned-error matrix.

— Structural neighborhood —

3Di is Foldseek's structural alphabet. Each residue is assigned one of twenty discrete states based on how its Cα sits relative to its spatial (not sequential) neighbors. Aligning 3Di strings finds structural homologs roughly as well as full 3D superposition, but orders of magnitude faster.

Nearest PDB neighbors are the top structural matches found by Foldseek when searching this structure against the entire Protein Data Bank. Each hit reports a TM-score (0 to 1; >0.5 almost always implies the same fold) and an E-value. These are *structural* homologs — they may share no detectable sequence similarity.

— Confidence and disorder —

For AlphaFold models, the B-factor field carries pLDDT — the model's own estimate of local accuracy on a 0–100 scale. Regions with pLDDT<50 should be treated as essentially unmodeled; they often correspond to intrinsically disordered segments.

Crystallographic B-factors measure how much each atom's electron density is smeared out, in Å². They rise in mobile loops and surface residues and fal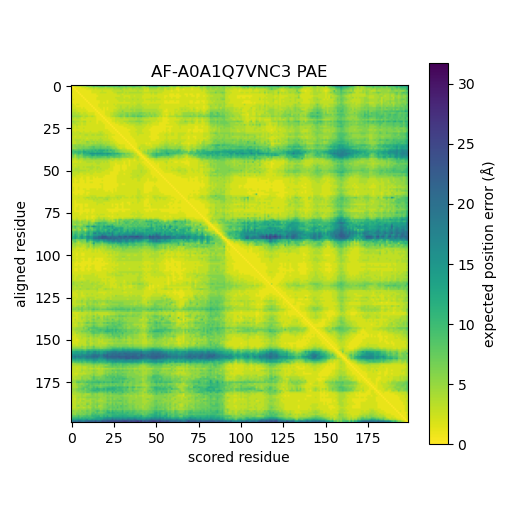l in the buried interior. In AlphaFold models this column is repurposed to hold pLDDT instead.

Predicted aligned error is AlphaFold's pairwise confidence. Unlike pLDDT (per-residue), PAE is per-residue-pair and captures whether two parts of the structure are correctly placed relative to each other. Units are ångströms of expected positional error.